Protein AF-A0A352M003-F1 (afdb_monomer_lite)

Secondary structure (DSSP, 8-state):
---HHHHHHHHHHHHHHHTTSHHHHHHHHHHHHHHHHHTT-HHHHHHHHHHHHHHHHHHHH---TT-EEESHHHHHHHHHHHHHHHHHHHHHHHHHHHHHHHHTT-HHHHHHHHHHHHHTTEEEEEEEEE-TTT--EEEEEEEEE---TTHHHHHHHHHHTT--HHHHHHHHHHHHHHHHHHHHHHHTT-SGGGHHHHHHHHHHHHHHHHHHHHHHHHHHHHHHTTT--HHHHHHHHHHHH--S--GGGHHHHHHHHHHHHHHHHHHHT---TTSSS-HHHHHHHHHHHHHHHHHHHHH--

Radius of gyration: 24.46 Å; chains: 1; bounding box: 48×75×69 Å

Sequence (301 aa):
MLTRNSLLTLLVFVMVLSFTSAAFAFDACVATANGFFKIKSYKLAFTHYDAYAKRCEKNLTATDPDDHYLCMKQAEKKQLEEGRELLEKTFYCYYMAGVTLEKMNKPADALNYYVKALYMTAAYKNVTFIHTITRKKTTKSLVFKINPKNLNDNYDRIYALGIDTVVLMEKIRAVAEIRRDLAKLIEGNIDPEKQGEYKARFAVCQTREYNLSVLLENLVVYEMNRGIYTRFDAFVKHINEFKPITPAVSSLLKVAEVMKQNLITIIAHSENPYSVPTLEELNAKLAGLSEIIDYIHANIN

pLDDT: mean 85.43, std 13.87, range [38.19, 98.0]

Foldseek 3Di:
DQPPVNVVVVVVVVVVVVCPPVVVVLVVLLVVLVVCVVVVVLVVSLVSLVVNLVVLVCVLADPPVPQEAEDPPVVLVVCQVVSQVSLLSSLVSLQSSLVSCVSVVNLVVSLVSLLSSLLSQKGKYWGWYAYPPPRDIDIAIDIHGDDHPCLVVSLVSNLVSPDDLLVLLVVLLVLLVLLVVLVCCLVVCPPVVCNRVSVRSNVSSVSSSVSSLVSSLCNQLVCVVVLHCPSVVVLLVSLQPDPPQESSCVSSLVSLVVVLVSLVVCLVPPPDCPDVVGSVVSVVSNVSSVVSSVVSVVRYD

Structure (mmCIF, N/CA/C/O backbone):
data_AF-A0A352M003-F1
#
_entry.id   AF-A0A352M003-F1
#
loop_
_atom_site.group_PDB
_atom_site.id
_atom_site.type_symbol
_atom_site.label_atom_id
_atom_site.label_alt_id
_atom_site.label_comp_id
_atom_site.label_asym_id
_atom_site.label_entity_id
_atom_site.label_seq_id
_atom_site.pdbx_PDB_ins_code
_atom_site.Cartn_x
_atom_site.Cartn_y
_atom_site.Cartn_z
_atom_site.occupancy
_atom_site.B_iso_or_equiv
_atom_site.auth_seq_id
_atom_site.auth_comp_id
_atom_site.auth_asym_id
_atom_site.auth_atom_id
_atom_site.pdbx_PDB_model_num
ATOM 1 N N . MET A 1 1 ? -6.123 49.404 33.804 1.00 43.25 1 MET A N 1
ATOM 2 C CA . MET A 1 1 ? -5.050 49.321 32.790 1.00 43.25 1 MET A CA 1
ATOM 3 C C . MET A 1 1 ? -4.260 48.046 33.039 1.00 43.25 1 MET A C 1
ATOM 5 O O . MET A 1 1 ? -3.545 47.981 34.029 1.00 43.25 1 MET A O 1
ATOM 9 N N . LEU A 1 2 ? -4.442 47.014 32.212 1.00 41.34 2 LEU A N 1
ATOM 10 C CA . LEU A 1 2 ? -3.563 45.840 32.244 1.00 41.34 2 LEU A CA 1
ATOM 11 C C . LEU A 1 2 ? -2.200 46.267 31.693 1.00 41.34 2 LEU A C 1
ATOM 13 O O . LEU A 1 2 ? -2.125 46.892 30.634 1.00 41.34 2 LEU A O 1
ATOM 17 N N . THR A 1 3 ? -1.127 45.993 32.429 1.00 53.66 3 THR A N 1
ATOM 18 C CA . THR A 1 3 ? 0.235 46.248 31.952 1.00 53.66 3 THR A CA 1
ATOM 19 C C . THR A 1 3 ? 0.508 45.391 30.714 1.00 53.66 3 THR A C 1
ATOM 21 O O . THR A 1 3 ? -0.013 44.287 30.571 1.00 53.66 3 THR A O 1
ATOM 24 N N . ARG A 1 4 ? 1.344 45.876 29.792 1.00 54.38 4 ARG A N 1
ATOM 25 C CA . ARG A 1 4 ? 1.641 45.205 28.512 1.00 54.38 4 ARG A CA 1
ATOM 26 C C . ARG A 1 4 ? 2.047 43.725 28.668 1.00 54.38 4 ARG A C 1
ATOM 28 O O . ARG A 1 4 ? 1.697 42.911 27.821 1.00 54.38 4 ARG A O 1
ATOM 35 N N . ASN A 1 5 ? 2.697 43.370 29.779 1.00 56.19 5 ASN A N 1
ATOM 36 C CA . ASN A 1 5 ? 3.053 41.987 30.107 1.00 56.19 5 ASN A CA 1
ATOM 37 C C . ASN A 1 5 ? 1.848 41.141 30.540 1.00 56.19 5 ASN A C 1
ATOM 39 O O . ASN A 1 5 ? 1.747 39.997 30.122 1.00 56.19 5 ASN A O 1
ATOM 43 N N . SER A 1 6 ? 0.906 41.692 31.311 1.00 57.50 6 SER A N 1
ATOM 44 C CA . SER A 1 6 ? -0.296 40.956 31.730 1.00 57.50 6 SER A CA 1
ATOM 45 C C . SER A 1 6 ? -1.282 40.743 30.576 1.00 57.50 6 SER A C 1
ATOM 47 O O . SER A 1 6 ? -1.944 39.709 30.530 1.00 57.50 6 SER A O 1
ATOM 49 N N . LEU A 1 7 ? -1.307 41.646 29.589 1.00 54.28 7 LEU A N 1
ATOM 50 C CA . LEU A 1 7 ? -2.066 41.452 28.349 1.00 54.28 7 LEU A CA 1
ATOM 51 C C . LEU A 1 7 ? -1.482 40.322 27.480 1.00 54.28 7 LEU A C 1
ATOM 53 O O . LEU A 1 7 ? -2.231 39.536 26.904 1.00 54.28 7 LEU A O 1
ATOM 57 N N . LEU A 1 8 ? -0.148 40.219 27.413 1.00 57.12 8 LEU A N 1
ATOM 58 C CA . LEU A 1 8 ? 0.551 39.174 26.660 1.00 57.12 8 LEU A CA 1
ATOM 59 C C . LEU A 1 8 ? 0.329 37.792 27.289 1.00 57.12 8 LEU A C 1
ATOM 61 O O . LEU A 1 8 ? 0.026 36.835 26.581 1.00 57.12 8 LEU A O 1
ATOM 65 N N . THR A 1 9 ? 0.416 37.696 28.620 1.00 61.16 9 THR A N 1
ATOM 66 C CA . THR A 1 9 ? 0.156 36.446 29.346 1.00 61.16 9 THR A CA 1
ATOM 67 C C . THR A 1 9 ? -1.296 36.010 29.194 1.00 61.16 9 THR A C 1
ATOM 69 O O . THR A 1 9 ? -1.548 34.834 28.958 1.00 61.16 9 THR A O 1
ATOM 72 N N . LEU A 1 10 ? -2.250 36.947 29.253 1.00 56.78 10 LEU A N 1
ATOM 73 C CA . LEU A 1 10 ? -3.667 36.659 29.032 1.00 56.78 10 LEU A CA 1
ATOM 74 C C . LEU A 1 10 ? -3.926 36.172 27.598 1.00 56.78 10 LEU A C 1
ATOM 76 O O . LEU A 1 10 ? -4.644 35.198 27.412 1.00 56.78 10 LEU A O 1
ATOM 80 N N . LEU A 1 11 ? -3.302 36.793 26.591 1.00 57.31 11 LEU A N 1
ATOM 81 C CA . LEU A 1 11 ? -3.403 36.363 25.193 1.00 57.31 11 LEU A CA 1
ATOM 82 C C . LEU A 1 11 ? -2.831 34.960 24.981 1.00 57.31 11 LEU A C 1
ATOM 84 O O . LEU A 1 11 ? -3.488 34.140 24.351 1.00 57.31 11 LEU A O 1
ATOM 88 N N . VAL A 1 12 ? -1.659 34.655 25.545 1.00 57.41 12 VAL A N 1
ATOM 89 C CA . VAL A 1 12 ? -1.073 33.305 25.497 1.00 57.41 12 VAL A CA 1
ATOM 90 C C . VAL A 1 12 ? -1.972 32.303 26.220 1.00 57.41 12 VAL A C 1
ATOM 92 O O . VAL A 1 12 ? -2.198 31.216 25.703 1.00 57.41 12 VAL A O 1
ATOM 95 N N . PHE A 1 13 ? -2.547 32.667 27.367 1.00 50.56 13 PHE A N 1
ATOM 96 C CA . PHE A 1 13 ? -3.434 31.788 28.130 1.00 50.56 13 PHE A CA 1
ATOM 97 C C . PHE A 1 13 ? -4.761 31.524 27.400 1.00 50.56 13 PHE A C 1
ATOM 99 O O . PHE A 1 13 ? -5.221 30.388 27.363 1.00 50.56 13 PHE A O 1
ATOM 106 N N . VAL A 1 14 ? -5.341 32.532 26.739 1.00 54.12 14 VAL A N 1
ATOM 107 C CA . VAL A 1 14 ? -6.537 32.392 25.886 1.00 54.12 14 VAL A CA 1
ATOM 108 C C . VAL A 1 14 ? -6.223 31.601 24.609 1.00 54.12 14 VAL A C 1
ATOM 110 O O . VAL A 1 14 ? -7.040 30.792 24.168 1.00 54.12 14 VAL A O 1
ATOM 113 N N . MET A 1 15 ? -5.023 31.754 24.043 1.00 50.50 15 MET A N 1
ATOM 114 C CA . MET A 1 15 ? -4.551 30.936 22.921 1.00 50.50 15 MET A CA 1
ATOM 115 C C . MET A 1 15 ? -4.405 29.468 23.350 1.00 50.50 15 MET A C 1
ATOM 117 O O . MET A 1 15 ? -4.941 28.582 22.703 1.00 50.50 15 MET A O 1
ATOM 121 N N . VAL A 1 16 ? -3.779 29.202 24.501 1.00 49.91 16 VAL A N 1
ATOM 122 C CA . VAL A 1 16 ? -3.633 27.851 25.072 1.00 49.91 16 VAL A CA 1
ATOM 123 C C . VAL A 1 16 ? -4.994 27.232 25.426 1.00 49.91 16 VAL A C 1
ATOM 125 O O . VAL A 1 16 ? -5.218 26.056 25.145 1.00 49.91 16 VAL A O 1
ATOM 128 N N . LEU A 1 17 ? -5.933 28.015 25.967 1.00 42.97 17 LEU A N 1
ATOM 129 C CA . LEU A 1 17 ? -7.287 27.554 26.297 1.00 42.97 17 LEU A CA 1
ATOM 130 C C . LEU A 1 17 ? -8.161 27.301 25.059 1.00 42.97 17 LEU A C 1
ATOM 132 O O . LEU A 1 17 ? -8.993 26.397 25.085 1.00 42.97 17 LEU A O 1
ATOM 136 N N . SER A 1 18 ? -7.962 28.029 23.958 1.00 43.19 18 SER A N 1
ATOM 137 C CA . SER A 1 18 ? -8.695 27.799 22.699 1.00 43.19 18 SER A CA 1
ATOM 138 C C . SER A 1 18 ? -8.234 26.546 21.939 1.00 43.19 18 SER A C 1
ATOM 140 O O . SER A 1 18 ? -8.961 26.053 21.079 1.00 43.19 18 SER A O 1
ATOM 142 N N . PHE A 1 19 ? -7.102 25.944 22.325 1.00 43.38 19 PHE A N 1
ATOM 143 C CA . PHE A 1 19 ? -6.645 24.641 21.822 1.00 43.38 19 PHE A CA 1
ATOM 144 C C . PHE A 1 19 ? -7.214 23.426 22.582 1.00 43.38 19 PHE A C 1
ATOM 146 O O . PHE A 1 19 ? -6.812 22.294 22.319 1.00 43.38 19 PHE A O 1
ATOM 153 N N . THR A 1 20 ? -8.150 23.617 23.517 1.00 38.19 20 THR A N 1
ATOM 154 C CA . THR A 1 20 ? -8.692 22.518 24.346 1.00 38.19 20 THR A CA 1
ATOM 155 C C . THR A 1 20 ? -9.737 21.644 23.649 1.00 38.19 20 THR A C 1
ATOM 157 O O . THR A 1 20 ? -10.055 20.566 24.147 1.00 38.19 20 THR A O 1
ATOM 160 N N . SER A 1 21 ? -10.222 22.019 22.462 1.00 43.28 21 SER A N 1
ATOM 161 C CA . SER A 1 21 ? -10.939 21.077 21.598 1.00 43.28 21 SER A CA 1
ATOM 162 C C . SER A 1 21 ? -9.937 20.384 20.671 1.00 43.28 21 SER A C 1
ATOM 164 O O . SER A 1 21 ? -9.268 21.016 19.851 1.00 43.28 21 SER A O 1
ATOM 166 N N . ALA A 1 22 ? -9.816 19.061 20.808 1.00 47.56 22 ALA A N 1
ATOM 167 C CA . ALA A 1 22 ? -8.826 18.260 20.086 1.00 47.56 22 ALA A CA 1
ATOM 168 C C . ALA A 1 22 ? -8.873 18.456 18.556 1.00 47.56 22 ALA A C 1
ATOM 170 O O . ALA A 1 22 ? -7.833 18.345 17.914 1.00 47.56 22 ALA A O 1
ATOM 171 N N . ALA A 1 23 ? -10.037 18.812 17.994 1.00 43.16 23 ALA A N 1
ATOM 172 C CA . ALA A 1 23 ? -10.233 19.124 16.576 1.00 43.16 23 ALA A CA 1
ATOM 173 C C . ALA A 1 23 ? -9.705 20.515 16.148 1.00 43.16 23 ALA A C 1
ATOM 175 O O . ALA A 1 23 ? -9.140 20.641 15.067 1.00 43.16 23 ALA A O 1
ATOM 176 N N . PHE A 1 24 ? -9.785 21.559 16.985 1.00 47.31 24 PHE A N 1
ATOM 177 C CA . PHE A 1 24 ? -9.236 22.883 16.633 1.00 47.31 24 PHE A CA 1
ATOM 178 C C . PHE A 1 24 ? -7.712 22.944 16.793 1.00 47.31 24 PHE A C 1
ATOM 180 O O . PHE A 1 24 ? -7.022 23.577 15.993 1.00 47.31 24 PHE A O 1
ATOM 187 N N . ALA A 1 25 ? -7.159 22.224 17.774 1.00 54.69 25 ALA A N 1
ATOM 188 C CA . ALA A 1 25 ? -5.711 22.024 17.875 1.00 54.69 25 ALA A CA 1
ATOM 189 C C . ALA A 1 25 ? -5.148 21.274 16.657 1.00 54.69 25 ALA A C 1
ATOM 191 O O . ALA A 1 25 ? -4.010 21.495 16.245 1.00 54.69 25 ALA A O 1
ATOM 192 N N . PHE A 1 26 ? -5.962 20.405 16.063 1.00 56.50 26 PHE A N 1
ATOM 193 C CA . PHE A 1 26 ? -5.589 19.564 14.943 1.00 56.50 26 PHE A CA 1
ATOM 194 C C . PHE A 1 26 ? -5.371 20.357 13.650 1.00 56.50 26 PHE A C 1
ATOM 196 O O . PHE A 1 26 ? -4.303 20.251 13.040 1.00 56.50 26 PHE A O 1
ATOM 203 N N . ASP A 1 27 ? -6.342 21.179 13.254 1.00 64.69 27 ASP A N 1
ATOM 204 C CA . ASP A 1 27 ? -6.249 21.984 12.031 1.00 64.69 27 ASP A CA 1
ATOM 205 C C . ASP A 1 27 ? -5.205 23.104 12.172 1.00 64.69 27 ASP A C 1
ATOM 207 O O . ASP A 1 27 ? -4.476 23.403 11.223 1.00 64.69 27 ASP A O 1
ATOM 211 N N . ALA A 1 28 ? -5.033 23.652 13.381 1.00 68.31 28 ALA A N 1
ATOM 212 C CA . ALA A 1 28 ? -3.986 24.628 13.677 1.00 68.31 28 ALA A CA 1
ATOM 213 C C . ALA A 1 28 ? -2.565 24.050 13.533 1.00 68.31 28 ALA A C 1
ATOM 215 O O . ALA A 1 28 ? -1.671 24.732 13.021 1.00 68.31 28 ALA A O 1
ATOM 216 N N . CYS A 1 29 ? -2.337 22.791 13.928 1.00 71.25 29 CYS A N 1
ATOM 217 C CA . CYS A 1 29 ? -1.035 22.138 13.760 1.00 71.25 29 CYS A CA 1
ATOM 218 C C . CYS A 1 29 ? -0.675 21.924 12.280 1.00 71.25 29 CYS A C 1
ATOM 220 O O . CYS A 1 29 ? 0.454 22.220 11.884 1.00 71.25 29 CYS A O 1
ATOM 222 N N . VAL A 1 30 ? -1.620 21.477 11.443 1.00 79.94 30 VAL A N 1
ATOM 223 C CA . VAL A 1 30 ? -1.379 21.325 9.994 1.00 79.94 30 VAL A CA 1
ATOM 224 C C . VAL A 1 30 ? -1.242 22.676 9.302 1.00 79.94 30 VAL A C 1
ATOM 226 O O . VAL A 1 30 ? -0.355 22.839 8.464 1.00 79.94 30 VAL A O 1
ATOM 229 N N . ALA A 1 31 ? -2.039 23.676 9.684 1.00 83.38 31 ALA A N 1
ATOM 230 C CA . ALA A 1 31 ? -1.879 25.044 9.196 1.00 83.38 31 ALA A CA 1
ATOM 231 C C . ALA A 1 31 ? -0.488 25.611 9.525 1.00 83.38 31 ALA A C 1
ATOM 233 O O . ALA A 1 31 ? 0.138 26.238 8.671 1.00 83.38 31 ALA A O 1
ATOM 234 N N . THR A 1 32 ? 0.032 25.325 10.721 1.00 86.88 32 THR A N 1
ATOM 235 C CA . THR A 1 32 ? 1.389 25.711 11.135 1.00 86.88 32 THR A CA 1
ATOM 236 C C . THR A 1 32 ? 2.456 25.022 10.279 1.00 86.88 32 THR A C 1
ATOM 238 O O . THR A 1 32 ? 3.338 25.694 9.744 1.00 86.88 32 THR A O 1
ATOM 241 N N . ALA A 1 33 ? 2.352 23.705 10.068 1.00 90.12 33 ALA A N 1
ATOM 242 C CA . ALA A 1 33 ? 3.267 22.965 9.194 1.00 90.12 33 ALA A CA 1
ATOM 243 C C . ALA A 1 33 ? 3.240 23.499 7.748 1.00 90.12 33 ALA A C 1
ATOM 245 O O . ALA A 1 33 ? 4.290 23.757 7.157 1.00 90.12 33 ALA A O 1
ATOM 246 N N . ASN A 1 34 ? 2.040 23.758 7.215 1.00 91.00 34 ASN A N 1
ATOM 247 C CA . ASN A 1 34 ? 1.838 24.385 5.907 1.00 91.00 34 ASN A CA 1
ATOM 248 C C . ASN A 1 34 ? 2.456 25.795 5.853 1.00 91.00 34 ASN A C 1
ATOM 250 O O . ASN A 1 34 ? 3.026 26.180 4.833 1.00 91.00 34 ASN A O 1
ATOM 254 N N . GLY A 1 35 ? 2.366 26.567 6.938 1.00 90.75 35 GLY A N 1
ATOM 255 C CA . GLY A 1 35 ? 3.008 27.874 7.075 1.00 90.75 35 GLY A CA 1
ATOM 256 C C . GLY A 1 35 ? 4.528 27.778 6.959 1.00 90.75 35 GLY A C 1
ATOM 257 O O . GLY A 1 35 ? 5.118 28.454 6.115 1.00 90.75 35 GLY A O 1
ATOM 258 N N . PHE A 1 36 ? 5.152 26.875 7.726 1.00 93.81 36 PHE A N 1
ATOM 259 C CA . PHE A 1 36 ? 6.590 26.602 7.627 1.00 93.81 36 PHE A CA 1
ATOM 260 C C . PHE A 1 36 ? 7.001 26.148 6.227 1.00 93.81 36 PHE A C 1
ATOM 262 O O . PHE A 1 36 ? 8.028 26.595 5.715 1.00 93.81 36 PHE A O 1
ATOM 269 N N . PHE A 1 37 ? 6.183 25.314 5.583 1.00 94.81 37 PHE A N 1
ATOM 270 C CA . PHE A 1 37 ? 6.419 24.874 4.213 1.00 94.81 37 PHE A CA 1
ATOM 271 C C . PHE A 1 37 ? 6.427 26.051 3.228 1.00 94.81 37 PHE A C 1
ATOM 273 O O . PHE A 1 37 ? 7.356 26.182 2.431 1.00 94.81 37 PHE A O 1
ATOM 280 N N . LYS A 1 38 ? 5.434 26.948 3.310 1.00 95.69 38 LYS A N 1
ATOM 281 C CA . LYS A 1 38 ? 5.312 28.124 2.428 1.00 95.69 38 LYS A CA 1
ATOM 282 C C . LYS A 1 38 ? 6.499 29.078 2.546 1.00 95.69 38 LYS A C 1
ATOM 284 O O . LYS A 1 38 ? 6.965 29.586 1.530 1.00 95.69 38 LYS A O 1
ATOM 289 N N . ILE A 1 39 ? 7.027 29.277 3.754 1.00 95.69 39 ILE A N 1
ATOM 290 C CA . ILE A 1 39 ? 8.233 30.095 3.977 1.00 95.69 39 ILE A CA 1
ATOM 291 C C . ILE A 1 39 ? 9.543 29.323 3.734 1.00 95.69 39 ILE A C 1
ATOM 293 O O . ILE A 1 39 ? 10.614 29.807 4.090 1.00 95.69 39 ILE A O 1
ATOM 297 N N . LYS A 1 40 ? 9.473 28.124 3.135 1.00 95.38 40 LYS A N 1
ATOM 298 C CA . LYS A 1 40 ? 10.612 27.246 2.807 1.00 95.38 40 LYS A CA 1
ATOM 299 C C . LYS A 1 40 ? 11.416 26.760 4.020 1.00 95.38 40 LYS A C 1
ATOM 301 O O . LYS A 1 40 ? 12.547 26.300 3.876 1.00 95.38 40 LYS A O 1
ATOM 306 N N . SER A 1 41 ? 10.829 26.787 5.216 1.00 95.25 41 SER A N 1
ATOM 307 C CA . SER A 1 41 ? 11.418 26.203 6.424 1.00 95.25 41 SER A CA 1
ATOM 308 C C . SER A 1 41 ? 11.127 24.700 6.487 1.00 95.25 41 SER A C 1
ATOM 310 O O . SER A 1 41 ? 10.368 24.212 7.327 1.00 95.25 41 SER A O 1
ATOM 312 N N . TYR A 1 42 ? 11.710 23.944 5.551 1.00 95.94 42 TYR A N 1
ATOM 313 C CA . TYR A 1 42 ? 11.363 22.534 5.335 1.00 95.94 42 TYR A CA 1
ATOM 314 C C . TYR A 1 42 ? 11.685 21.634 6.527 1.00 95.94 42 TYR A C 1
ATOM 316 O O . TYR A 1 42 ? 10.927 20.710 6.802 1.00 95.94 42 TYR A O 1
ATOM 324 N N . LYS A 1 43 ? 12.748 21.935 7.286 1.00 95.75 43 LYS A N 1
ATOM 325 C CA . LYS A 1 43 ? 13.094 21.180 8.499 1.00 95.75 43 LYS A CA 1
ATOM 326 C C . LYS A 1 43 ? 12.014 21.314 9.575 1.00 95.75 43 LYS A C 1
ATOM 328 O O . LYS A 1 43 ? 11.634 20.313 10.171 1.00 95.75 43 LYS A O 1
ATOM 333 N N . LEU A 1 44 ? 11.504 22.527 9.808 1.00 92.00 44 LEU A N 1
ATOM 334 C CA . LEU A 1 44 ? 10.413 22.744 10.764 1.00 92.00 44 LEU A CA 1
ATOM 335 C C . LEU A 1 44 ? 9.109 22.141 10.241 1.00 92.00 44 LEU A C 1
ATOM 337 O O . LEU A 1 44 ? 8.435 21.426 10.977 1.00 92.00 44 LEU A O 1
ATOM 341 N N . ALA A 1 45 ? 8.793 22.357 8.961 1.00 94.06 45 ALA A N 1
ATOM 342 C CA . ALA A 1 45 ? 7.616 21.767 8.330 1.00 94.06 45 ALA A CA 1
ATOM 343 C C . ALA A 1 45 ? 7.608 20.235 8.476 1.00 94.06 45 ALA A C 1
ATOM 345 O O . ALA A 1 45 ? 6.611 19.675 8.923 1.00 94.06 45 ALA A O 1
ATOM 346 N N . PHE A 1 46 ? 8.733 19.572 8.186 1.00 95.94 46 PHE A N 1
ATOM 347 C CA . PHE A 1 46 ? 8.909 18.132 8.377 1.00 95.94 46 PHE A CA 1
ATOM 348 C C . PHE A 1 46 ? 8.626 17.702 9.818 1.00 95.94 46 PHE A C 1
ATOM 350 O O . PHE A 1 46 ? 7.790 16.828 10.027 1.00 95.94 46 PHE A O 1
ATOM 357 N N . THR A 1 47 ? 9.268 18.336 10.806 1.00 93.06 47 THR A N 1
ATOM 358 C CA . THR A 1 47 ? 9.073 17.998 12.224 1.00 93.06 47 THR A CA 1
ATOM 359 C C . THR A 1 47 ? 7.601 18.075 12.623 1.00 93.06 47 THR A C 1
ATOM 361 O O . THR A 1 47 ? 7.106 17.187 13.314 1.00 93.06 47 THR A O 1
ATOM 364 N N . HIS A 1 48 ? 6.886 19.108 12.171 1.00 90.94 48 HIS A N 1
ATOM 365 C CA . HIS A 1 48 ? 5.467 19.258 12.477 1.00 90.94 48 HIS A CA 1
ATOM 366 C C . HIS A 1 48 ? 4.594 18.225 11.755 1.00 90.94 48 HIS A C 1
ATOM 368 O O . HIS A 1 48 ? 3.723 17.641 12.399 1.00 90.94 48 HIS A O 1
ATOM 374 N N . TYR A 1 49 ? 4.828 17.957 10.465 1.00 94.56 49 TYR A N 1
ATOM 375 C CA . TYR A 1 49 ? 4.081 16.927 9.735 1.00 94.56 49 TYR A CA 1
ATOM 376 C C . TYR A 1 49 ? 4.306 15.524 10.314 1.00 94.56 49 TYR A C 1
ATOM 378 O O . TYR A 1 49 ? 3.337 14.803 10.529 1.00 94.56 49 TYR A O 1
ATOM 386 N N . ASP A 1 50 ? 5.552 15.140 10.607 1.00 94.38 50 ASP A N 1
ATOM 387 C CA . ASP A 1 50 ? 5.878 13.819 11.157 1.00 94.38 50 ASP A CA 1
ATOM 388 C C . ASP A 1 50 ? 5.300 13.622 12.566 1.00 94.38 50 ASP A C 1
ATOM 390 O O . ASP A 1 50 ? 4.615 12.630 12.827 1.00 94.38 50 ASP A O 1
ATOM 394 N N . ALA A 1 51 ? 5.518 14.586 13.470 1.00 90.25 51 ALA A N 1
ATOM 395 C CA . ALA A 1 51 ? 4.983 14.520 14.830 1.00 90.25 51 ALA A CA 1
ATOM 396 C C . ALA A 1 51 ? 3.455 14.405 14.826 1.00 90.25 51 ALA A C 1
ATOM 398 O O . ALA A 1 51 ? 2.866 13.666 15.620 1.00 90.25 51 ALA A O 1
ATOM 399 N N . TYR A 1 52 ? 2.816 15.118 13.905 1.00 88.81 52 TYR A N 1
ATOM 400 C CA . TYR A 1 52 ? 1.381 15.077 13.758 1.00 88.81 52 TYR A CA 1
ATOM 401 C C . TYR A 1 52 ? 0.881 13.756 13.184 1.00 88.81 52 TYR A C 1
ATOM 403 O O . TYR A 1 52 ? 0.007 13.145 13.791 1.00 88.81 52 TYR A O 1
ATOM 411 N N . ALA A 1 53 ? 1.464 13.275 12.083 1.00 92.25 53 ALA A N 1
ATOM 412 C CA . ALA A 1 53 ? 1.089 11.997 11.486 1.00 92.25 53 ALA A CA 1
ATOM 413 C C . ALA A 1 53 ? 1.172 10.861 12.518 1.00 92.25 53 ALA A C 1
ATOM 415 O O . ALA A 1 53 ? 0.216 10.110 12.685 1.00 92.25 53 ALA A O 1
ATOM 416 N N . LYS A 1 54 ? 2.253 10.816 13.309 1.00 91.12 54 LYS A N 1
ATOM 417 C CA . LYS A 1 54 ? 2.418 9.857 14.415 1.00 91.12 54 LYS A CA 1
ATOM 418 C C . LYS A 1 54 ? 1.340 9.989 15.492 1.00 91.12 54 LYS A C 1
ATOM 420 O O . LYS A 1 54 ? 0.874 8.985 16.024 1.00 91.12 54 LYS A O 1
ATOM 425 N N . ARG A 1 55 ? 0.930 11.214 15.837 1.00 88.56 55 ARG A N 1
ATOM 426 C CA . ARG A 1 55 ? -0.161 11.445 16.798 1.00 88.56 55 ARG A CA 1
ATOM 427 C C . ARG A 1 55 ? -1.498 10.952 16.245 1.00 88.56 55 ARG A C 1
ATOM 429 O O . ARG A 1 55 ? -2.252 10.322 16.980 1.00 88.56 55 ARG A O 1
ATOM 436 N N . CYS A 1 56 ? -1.790 11.219 14.974 1.00 87.81 56 CYS A N 1
ATOM 437 C CA . CYS A 1 56 ? -3.012 10.755 14.322 1.00 87.81 56 CYS A CA 1
ATOM 438 C C . CYS A 1 56 ? -3.046 9.230 14.211 1.00 87.81 56 CYS A C 1
ATOM 440 O O . CYS A 1 56 ? -4.040 8.623 14.595 1.00 87.81 56 CYS A O 1
ATOM 442 N N . GLU A 1 57 ? -1.947 8.610 13.780 1.00 88.19 57 GLU A N 1
ATOM 443 C CA . GLU A 1 57 ? -1.793 7.154 13.721 1.00 88.19 57 GLU A CA 1
ATOM 444 C C .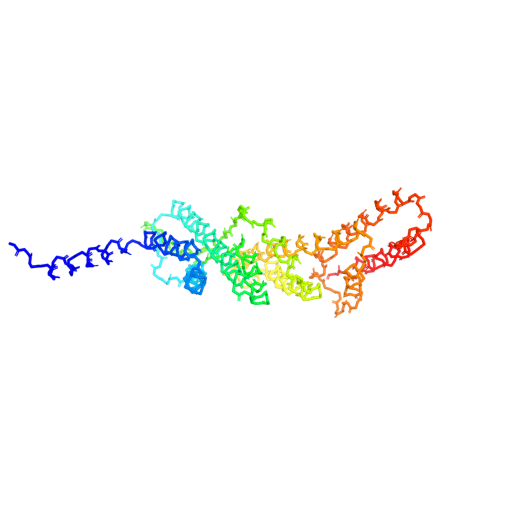 GLU A 1 57 ? -1.983 6.513 15.103 1.00 88.19 57 GLU A C 1
ATOM 446 O O . GLU A 1 57 ? -2.718 5.531 15.250 1.00 88.19 57 GLU A O 1
ATOM 451 N N . LYS A 1 58 ? -1.397 7.111 16.147 1.00 87.00 58 LYS A N 1
ATOM 452 C CA . LYS A 1 58 ? -1.629 6.682 17.528 1.00 87.00 58 LYS A CA 1
ATOM 453 C C . LYS A 1 58 ? -3.109 6.775 17.900 1.00 87.00 58 LYS A C 1
ATOM 455 O O . LYS A 1 58 ? -3.640 5.829 18.459 1.00 87.00 58 LYS A O 1
ATOM 460 N N . ASN A 1 59 ? -3.795 7.868 17.571 1.00 83.94 59 ASN A N 1
ATOM 461 C CA . ASN A 1 59 ? -5.219 8.031 17.884 1.00 83.94 59 ASN A CA 1
ATOM 462 C C . ASN A 1 59 ? -6.131 7.084 17.083 1.00 83.94 59 ASN A C 1
ATOM 464 O O . ASN A 1 59 ? -7.172 6.669 17.586 1.00 83.94 59 ASN A O 1
ATOM 468 N N . LEU A 1 60 ? -5.740 6.720 15.858 1.00 83.69 60 LEU A N 1
ATOM 469 C CA . LEU A 1 60 ? -6.444 5.731 15.035 1.00 83.69 60 LEU A CA 1
ATOM 470 C C . LEU A 1 60 ? -6.358 4.322 15.628 1.00 83.69 60 LEU A C 1
ATOM 472 O O . LEU A 1 60 ? -7.282 3.534 15.455 1.00 83.69 60 LEU A O 1
ATOM 476 N N . THR A 1 61 ? -5.262 4.012 16.319 1.00 73.94 61 THR A N 1
ATOM 477 C CA . THR A 1 61 ? -4.995 2.690 16.905 1.00 73.94 61 THR A CA 1
ATOM 478 C C . THR A 1 61 ? -5.242 2.629 18.413 1.00 73.94 61 THR A C 1
ATOM 480 O O . THR A 1 61 ? -5.252 1.540 18.984 1.00 73.94 61 THR A O 1
ATOM 483 N N . ALA A 1 62 ? -5.452 3.773 19.068 1.00 69.56 62 ALA A N 1
ATOM 484 C CA . ALA A 1 62 ? -5.644 3.854 20.507 1.00 69.56 62 ALA A CA 1
ATOM 485 C C . ALA A 1 62 ? -6.947 3.163 20.917 1.00 69.56 62 ALA A C 1
ATOM 487 O O . ALA A 1 62 ? -8.044 3.610 20.583 1.00 69.56 62 ALA A O 1
ATOM 488 N N . THR A 1 63 ? -6.821 2.088 21.685 1.00 59.50 63 THR A N 1
ATOM 489 C CA . THR A 1 63 ? -7.921 1.552 22.483 1.00 59.50 63 THR A CA 1
ATOM 490 C C . THR A 1 63 ? -7.983 2.393 23.749 1.00 59.50 63 THR A C 1
ATOM 492 O O . THR A 1 63 ? -7.189 2.165 24.659 1.00 59.50 63 THR A O 1
ATOM 495 N N . ASP A 1 64 ? -8.843 3.408 23.794 1.00 55.34 64 ASP A N 1
ATOM 496 C CA . ASP A 1 64 ? -9.120 4.079 25.062 1.00 55.34 64 ASP A CA 1
ATOM 497 C C . AS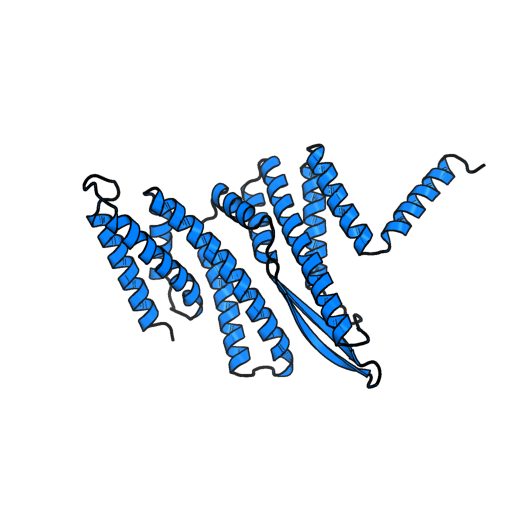P A 1 64 ? -10.058 3.159 25.870 1.00 55.34 64 ASP A C 1
ATOM 499 O O . ASP A 1 64 ? -11.174 2.876 25.414 1.00 55.34 64 ASP A O 1
ATOM 503 N N . PRO A 1 65 ? -9.609 2.602 27.010 1.00 50.97 65 PRO A N 1
ATOM 504 C CA . PRO A 1 65 ? -10.436 1.724 27.833 1.00 50.97 65 PRO A CA 1
ATOM 505 C C . PRO A 1 65 ? -11.691 2.427 28.380 1.00 50.97 65 PRO A C 1
ATOM 507 O O . PRO A 1 65 ? -12.651 1.729 28.719 1.00 50.97 65 PRO A O 1
ATOM 510 N N . ASP A 1 66 ? -11.713 3.766 28.383 1.00 48.25 66 ASP A N 1
ATOM 511 C CA . ASP A 1 66 ? -12.813 4.601 28.862 1.00 48.25 66 ASP A CA 1
ATOM 512 C C . ASP A 1 66 ? -13.631 5.256 27.725 1.00 48.25 66 ASP A C 1
ATOM 514 O O . ASP A 1 66 ? -14.635 5.922 28.003 1.00 48.25 66 ASP A O 1
ATOM 518 N N . ASP A 1 67 ? -13.287 5.025 26.445 1.00 55.47 67 ASP A N 1
ATOM 519 C CA . ASP A 1 67 ? -14.104 5.451 25.295 1.00 55.47 67 ASP A CA 1
ATOM 520 C C . ASP A 1 67 ? -15.403 4.630 25.280 1.00 55.47 67 ASP A C 1
ATOM 522 O O . ASP A 1 67 ? -15.511 3.528 24.728 1.00 55.47 67 ASP A O 1
ATOM 526 N N . HIS A 1 68 ? -16.409 5.156 25.968 1.00 61.28 68 HIS A N 1
ATOM 527 C CA . HIS A 1 68 ? -17.713 4.543 26.139 1.00 61.28 68 HIS A CA 1
ATOM 528 C C . HIS A 1 68 ? -18.782 5.426 25.514 1.00 61.28 68 HIS A C 1
ATOM 530 O O . HIS A 1 68 ? -19.188 6.448 26.068 1.00 61.28 68 HIS A O 1
ATOM 536 N N . TYR A 1 69 ? -19.288 5.003 24.358 1.00 61.66 69 TYR A N 1
ATOM 537 C CA . TYR A 1 69 ? -20.311 5.769 23.658 1.00 61.66 69 TYR A CA 1
ATOM 538 C C . TYR A 1 69 ? -21.720 5.326 24.045 1.00 61.66 69 TYR A C 1
ATOM 540 O O . TYR A 1 69 ? -22.076 4.148 23.939 1.00 61.66 69 TYR A O 1
ATOM 548 N N . LEU A 1 70 ? -22.533 6.304 24.450 1.00 60.19 70 LEU A N 1
ATOM 549 C CA . LEU A 1 70 ? -23.964 6.160 24.697 1.00 60.19 70 LEU A CA 1
ATOM 550 C C . LEU A 1 70 ? -24.709 6.262 23.355 1.00 60.19 70 LEU A C 1
ATOM 552 O O . LEU A 1 70 ? -24.533 7.237 22.633 1.00 60.19 70 LEU A O 1
ATOM 556 N N . CYS A 1 71 ? -25.565 5.279 23.051 1.00 62.94 71 CYS A N 1
ATOM 557 C CA . CYS A 1 71 ? -26.323 5.119 21.793 1.00 62.94 71 CYS A CA 1
ATOM 558 C C . CYS A 1 71 ? -25.496 4.586 20.603 1.00 62.94 71 CYS A C 1
ATOM 560 O O . CYS A 1 71 ? -24.733 5.308 19.967 1.00 62.94 71 CYS A O 1
ATOM 562 N N . MET A 1 72 ? -25.711 3.312 20.245 1.00 66.00 72 MET A N 1
ATOM 563 C CA . MET A 1 72 ? -24.872 2.586 19.278 1.00 66.00 72 MET A CA 1
ATOM 564 C C . MET A 1 72 ? -24.863 3.187 17.865 1.00 66.00 72 MET A C 1
ATOM 566 O O . MET A 1 72 ? -23.794 3.385 17.303 1.00 66.00 72 MET A O 1
ATOM 570 N N . LYS A 1 73 ? -26.022 3.496 17.268 1.00 73.75 73 LYS A N 1
ATOM 571 C CA . LYS A 1 73 ? -26.083 3.800 15.823 1.00 73.75 73 LYS A CA 1
ATOM 572 C C . LYS A 1 73 ? -25.486 5.165 15.462 1.00 73.75 73 LYS A C 1
ATOM 574 O O . LYS A 1 73 ? -24.740 5.277 14.493 1.00 73.75 73 LYS A O 1
ATOM 579 N N . GLN A 1 74 ? -25.817 6.207 16.225 1.00 79.44 74 GLN A N 1
ATOM 580 C CA . GLN A 1 74 ? -25.321 7.559 15.956 1.00 79.44 74 GLN A CA 1
ATOM 581 C C . GLN A 1 74 ? -23.857 7.717 16.378 1.00 79.44 74 GLN A C 1
ATOM 583 O O . GLN A 1 74 ? -23.088 8.357 15.663 1.00 79.44 74 GLN A O 1
ATOM 588 N N . ALA A 1 75 ? -23.454 7.088 17.487 1.00 80.25 75 ALA A N 1
ATOM 589 C CA . ALA A 1 75 ? -22.061 7.094 17.908 1.00 80.25 75 ALA A CA 1
ATOM 590 C C . ALA A 1 75 ? -21.155 6.332 16.935 1.00 80.25 75 ALA A C 1
ATOM 592 O O . ALA A 1 75 ? -20.076 6.816 16.620 1.00 80.25 75 ALA A O 1
ATOM 593 N N . GLU A 1 76 ? -21.593 5.183 16.413 1.00 84.31 76 GLU A N 1
ATOM 594 C CA . GLU A 1 76 ? -20.826 4.424 15.419 1.00 84.31 76 GLU A CA 1
ATOM 595 C C . GLU A 1 76 ? -20.609 5.236 14.140 1.00 84.31 76 GLU A C 1
ATOM 597 O O . GLU A 1 76 ? -19.483 5.316 13.653 1.00 84.31 76 GLU A O 1
ATOM 602 N N . LYS A 1 77 ? -21.653 5.911 13.636 1.00 86.94 77 LYS A N 1
ATOM 603 C CA . LYS A 1 77 ? -21.524 6.815 12.485 1.00 86.94 77 LYS A CA 1
ATOM 604 C C . LYS A 1 77 ? -20.506 7.927 12.758 1.00 86.94 77 LYS A C 1
ATOM 606 O O . LYS A 1 77 ? -19.623 8.147 11.936 1.00 86.94 77 LYS A O 1
ATOM 611 N N . LYS A 1 78 ? -20.593 8.571 13.924 1.00 86.50 78 LYS A N 1
ATOM 612 C CA . LYS A 1 78 ? -19.655 9.621 14.334 1.00 86.50 78 LYS A CA 1
ATOM 613 C C . LYS A 1 78 ? -18.214 9.101 14.424 1.00 86.50 78 LYS A C 1
ATOM 615 O O . LYS A 1 78 ? -17.307 9.750 13.922 1.00 86.50 78 LYS A O 1
ATOM 620 N N . GLN A 1 79 ? -18.001 7.911 14.987 1.00 87.06 79 GLN A N 1
ATOM 621 C CA . GLN A 1 79 ? -16.676 7.284 15.050 1.00 87.06 79 GLN A CA 1
ATOM 622 C C . GLN A 1 79 ? -16.115 6.941 13.667 1.00 87.06 79 GLN A C 1
ATOM 624 O O . GLN A 1 79 ? -14.919 7.093 13.430 1.00 87.06 79 GLN A O 1
ATOM 629 N N . LEU A 1 80 ? -16.966 6.507 12.735 1.00 89.88 80 LEU A N 1
ATOM 630 C CA . LEU A 1 80 ? -16.567 6.283 11.345 1.00 89.88 80 LEU A CA 1
ATOM 631 C C . LEU A 1 80 ? -16.170 7.585 10.640 1.00 89.88 80 LEU A C 1
ATOM 633 O O . LEU A 1 80 ? -15.212 7.573 9.870 1.00 89.88 80 LEU A O 1
ATOM 637 N N . GLU A 1 81 ? -16.877 8.686 10.896 1.00 90.25 81 GLU A N 1
ATOM 638 C CA . GLU A 1 81 ? -16.555 10.012 10.353 1.00 90.25 81 GLU A CA 1
ATOM 639 C C . GLU A 1 81 ? -15.230 10.542 10.923 1.00 90.25 81 GLU A C 1
ATOM 641 O O . GLU A 1 81 ? -14.316 10.832 10.153 1.00 90.25 81 GLU A O 1
ATOM 646 N N . GLU A 1 82 ? -15.074 10.554 12.250 1.00 88.25 82 GLU A N 1
ATOM 647 C CA . GLU A 1 82 ? -13.843 10.990 12.929 1.00 88.25 82 GLU A CA 1
ATOM 648 C C . GLU A 1 82 ? -12.630 10.137 12.527 1.00 88.25 82 GLU A C 1
ATOM 650 O O . GLU A 1 82 ? -11.547 10.659 12.261 1.00 88.25 82 GLU A O 1
ATOM 655 N N . GLY A 1 83 ? -12.801 8.814 12.438 1.00 90.25 83 GLY A N 1
ATOM 656 C CA . GLY A 1 83 ? -11.738 7.906 12.017 1.00 90.25 83 GLY A CA 1
ATOM 657 C C . GLY A 1 83 ? -11.324 8.105 10.557 1.00 90.25 83 GLY A C 1
ATOM 658 O O . GLY A 1 83 ? -10.134 8.050 10.248 1.00 90.25 83 GLY A O 1
ATOM 659 N N . ARG A 1 84 ? -12.271 8.390 9.650 1.00 92.31 84 ARG A N 1
ATOM 660 C CA . ARG A 1 84 ? -11.949 8.742 8.254 1.00 92.31 84 ARG A CA 1
ATOM 661 C C . ARG A 1 84 ? -11.190 10.058 8.175 1.00 92.31 84 ARG A C 1
ATOM 663 O O . ARG A 1 84 ? -10.164 10.108 7.508 1.00 92.31 84 ARG A O 1
ATOM 670 N N . GLU A 1 85 ? -11.650 11.080 8.886 1.00 90.38 85 GLU A N 1
ATOM 671 C CA . GLU A 1 85 ? -10.994 12.386 8.934 1.00 90.38 85 GLU A CA 1
ATOM 672 C C . GLU A 1 85 ? -9.552 12.272 9.457 1.00 90.38 85 GLU A C 1
ATOM 674 O O . GLU A 1 85 ? -8.610 12.768 8.832 1.00 90.38 85 GLU A O 1
ATOM 679 N N . LEU A 1 86 ? -9.347 11.548 10.563 1.00 90.25 86 LEU A N 1
ATOM 680 C CA . LEU A 1 86 ? -8.012 11.266 11.094 1.00 90.25 86 LEU A CA 1
ATOM 681 C C . LEU A 1 86 ? -7.138 10.530 10.075 1.00 90.25 86 LEU A C 1
ATOM 683 O O . LEU A 1 86 ? -5.962 10.867 9.928 1.00 90.25 86 LEU A O 1
ATOM 687 N N . LEU A 1 87 ? -7.690 9.550 9.359 1.00 93.31 87 LEU A N 1
ATOM 688 C CA . LEU A 1 87 ? -6.963 8.793 8.345 1.00 93.31 87 LEU A CA 1
ATOM 689 C C . LEU A 1 87 ? -6.540 9.678 7.161 1.00 93.31 87 LEU A C 1
ATOM 691 O O . LEU A 1 87 ? -5.374 9.637 6.771 1.00 93.31 87 LEU A O 1
ATOM 695 N N . GLU A 1 88 ? -7.430 10.536 6.649 1.00 92.81 88 GLU A N 1
ATOM 696 C CA . GLU A 1 88 ? -7.122 11.491 5.566 1.00 92.81 88 GLU A CA 1
ATOM 697 C C . GLU A 1 88 ? -5.988 12.434 5.948 1.00 92.81 88 GLU A C 1
ATOM 699 O O . GLU A 1 88 ? -5.056 12.678 5.178 1.00 92.81 88 GLU A O 1
ATOM 704 N N . LYS A 1 89 ? -6.041 12.938 7.174 1.00 90.56 89 LYS A N 1
ATOM 705 C CA . LYS A 1 89 ? -5.047 13.871 7.684 1.00 90.56 89 LYS A CA 1
ATOM 706 C C . LYS A 1 89 ? -3.718 13.167 7.994 1.00 90.56 89 LYS A C 1
ATOM 708 O O . LYS A 1 89 ? -2.662 13.732 7.714 1.00 90.56 89 LYS A O 1
ATOM 713 N N . THR A 1 90 ? -3.745 11.911 8.450 1.00 93.75 90 THR A N 1
ATOM 714 C CA . THR A 1 90 ? -2.534 11.080 8.599 1.00 93.75 90 THR A CA 1
ATOM 715 C C . THR A 1 90 ? -1.859 10.847 7.247 1.00 93.75 90 THR A C 1
ATOM 717 O O . THR A 1 90 ? -0.651 11.061 7.121 1.00 93.75 90 THR A O 1
ATOM 720 N N . PHE A 1 91 ? -2.637 10.471 6.224 1.00 95.69 91 PHE A N 1
ATOM 721 C CA . PHE A 1 91 ? -2.152 10.324 4.851 1.00 95.69 91 PHE A CA 1
ATOM 722 C C . PHE A 1 91 ? -1.481 11.614 4.369 1.00 95.69 91 PHE A C 1
ATOM 724 O O . PHE A 1 91 ? -0.319 11.594 3.962 1.00 95.69 91 PHE A O 1
ATOM 731 N N . TYR A 1 92 ? -2.193 12.743 4.462 1.00 94.94 92 TYR A N 1
ATOM 732 C CA . TYR A 1 92 ? -1.698 14.040 4.005 1.00 94.94 92 TYR A CA 1
ATOM 733 C C . TYR A 1 92 ? -0.388 14.431 4.694 1.00 94.94 92 TYR A C 1
ATOM 735 O O . TYR A 1 92 ? 0.542 14.899 4.040 1.00 94.94 92 TYR A O 1
ATOM 743 N N . CYS A 1 93 ? -0.281 14.224 6.006 1.00 95.25 93 CYS A N 1
ATOM 744 C CA . CYS A 1 93 ? 0.923 14.588 6.741 1.00 95.25 93 CYS A CA 1
ATOM 745 C C . CYS A 1 93 ? 2.117 13.694 6.411 1.00 95.25 93 CYS A C 1
ATOM 747 O O . CYS A 1 93 ? 3.213 14.225 6.248 1.00 95.25 93 CYS A O 1
ATOM 749 N N . TYR A 1 94 ? 1.937 12.382 6.233 1.00 97.56 94 TYR A N 1
ATOM 750 C CA . TYR A 1 94 ? 3.035 11.546 5.739 1.00 97.56 94 TYR A CA 1
ATOM 751 C C . TYR A 1 94 ? 3.443 11.908 4.312 1.00 97.56 94 TYR A C 1
ATOM 753 O O . TYR A 1 94 ? 4.639 12.005 4.043 1.00 97.56 94 TYR A O 1
ATOM 761 N N . TYR A 1 95 ? 2.481 12.195 3.433 1.00 97.50 95 TYR A N 1
ATOM 762 C CA . TYR A 1 95 ? 2.762 12.687 2.086 1.00 97.50 95 TYR A CA 1
ATOM 763 C C . TYR A 1 95 ? 3.587 13.983 2.132 1.00 97.50 95 TYR A C 1
ATOM 765 O O . TYR A 1 95 ? 4.678 14.050 1.572 1.00 97.50 95 TYR A O 1
ATOM 773 N N . MET A 1 96 ? 3.140 14.996 2.876 1.00 97.19 96 MET A N 1
ATOM 774 C CA . MET A 1 96 ? 3.856 16.271 2.972 1.00 97.19 96 MET A CA 1
ATOM 775 C C . MET A 1 96 ? 5.205 16.162 3.693 1.00 97.19 96 MET A C 1
ATOM 777 O O . MET A 1 96 ? 6.123 16.913 3.363 1.00 97.19 96 MET A O 1
ATOM 781 N N . ALA A 1 97 ? 5.361 15.226 4.632 1.00 97.31 97 ALA A N 1
ATOM 782 C CA . ALA A 1 97 ? 6.658 14.900 5.223 1.00 97.31 97 ALA A CA 1
ATOM 783 C C . ALA A 1 97 ? 7.623 14.287 4.190 1.00 97.31 97 ALA A C 1
ATOM 785 O O . ALA A 1 97 ? 8.810 14.605 4.198 1.00 97.31 97 ALA A O 1
ATOM 786 N N . GLY A 1 98 ? 7.128 13.466 3.259 1.00 97.50 98 GLY A N 1
ATOM 787 C CA . GLY A 1 98 ? 7.907 13.033 2.099 1.00 97.50 98 GLY A CA 1
ATOM 788 C C . GLY A 1 98 ? 8.321 14.220 1.221 1.00 97.50 98 GLY A C 1
ATOM 789 O O . GLY A 1 98 ? 9.497 14.369 0.884 1.00 97.50 98 GLY A O 1
ATOM 790 N N . VAL A 1 99 ? 7.385 15.137 0.941 1.00 97.44 99 VAL A N 1
ATOM 791 C CA . VAL A 1 99 ? 7.651 16.316 0.096 1.00 97.44 99 VAL A CA 1
ATOM 792 C C . VAL A 1 99 ? 8.709 17.223 0.725 1.00 97.44 99 VAL A C 1
ATOM 794 O O . VAL A 1 99 ? 9.593 17.720 0.026 1.00 97.44 99 VAL A O 1
ATOM 797 N N . THR A 1 100 ? 8.661 17.453 2.038 1.00 97.56 100 THR A N 1
ATOM 798 C CA . THR A 1 100 ? 9.683 18.250 2.731 1.00 97.56 100 THR A CA 1
ATOM 799 C C . THR A 1 100 ? 11.051 17.583 2.694 1.00 97.56 100 THR A C 1
ATOM 801 O O . THR A 1 100 ? 12.041 18.281 2.482 1.00 97.56 100 THR A O 1
ATOM 804 N N . LEU A 1 101 ? 11.124 16.257 2.837 1.00 98.00 101 LEU A N 1
ATOM 805 C CA . LEU A 1 101 ? 12.376 15.507 2.736 1.00 98.00 101 LEU A CA 1
ATOM 806 C C . LEU A 1 101 ? 12.988 15.588 1.333 1.00 98.00 101 LEU A C 1
ATOM 808 O O . LEU A 1 101 ? 14.192 15.818 1.219 1.00 98.00 101 LEU A O 1
ATOM 812 N N . GLU A 1 102 ? 12.183 15.519 0.270 1.00 96.88 102 GLU A N 1
ATOM 813 C CA . GLU A 1 102 ? 12.661 15.791 -1.093 1.00 96.88 102 GLU A CA 1
ATOM 814 C C . GLU A 1 102 ? 13.234 17.209 -1.221 1.00 96.88 102 GLU A C 1
ATOM 816 O O . GLU A 1 102 ? 14.336 17.393 -1.735 1.00 96.88 102 GLU A O 1
ATOM 821 N N . LYS A 1 103 ? 12.537 18.225 -0.691 1.00 96.94 103 LYS A N 1
ATOM 822 C CA . LYS A 1 103 ? 13.030 19.617 -0.689 1.00 96.94 103 LYS A CA 1
ATOM 823 C C . LYS A 1 103 ? 14.296 19.813 0.149 1.00 96.94 103 LYS A C 1
ATOM 825 O O . LYS A 1 103 ? 15.022 20.779 -0.070 1.00 96.94 103 LYS A O 1
ATOM 830 N N . MET A 1 104 ? 14.566 18.907 1.086 1.00 97.19 104 MET A N 1
ATOM 831 C CA . MET A 1 104 ? 15.791 18.853 1.885 1.00 97.19 104 MET A CA 1
ATOM 832 C C . MET A 1 104 ? 16.879 17.959 1.268 1.00 97.19 104 MET A C 1
ATOM 834 O O . MET A 1 104 ? 17.890 17.719 1.925 1.00 97.19 104 MET A O 1
ATOM 838 N N . ASN A 1 105 ? 16.689 17.475 0.035 1.00 96.62 105 ASN A N 1
ATOM 839 C CA . ASN A 1 105 ? 17.596 16.566 -0.668 1.00 96.62 105 ASN A CA 1
ATOM 840 C C . ASN A 1 105 ? 17.832 15.233 0.073 1.00 96.62 105 ASN A C 1
ATOM 842 O O . ASN A 1 105 ? 18.954 14.736 0.154 1.00 96.62 105 ASN A O 1
ATOM 846 N N . LYS A 1 106 ? 16.761 14.659 0.641 1.00 96.62 106 LYS A N 1
ATOM 847 C CA . LYS A 1 106 ? 16.757 13.366 1.350 1.00 96.62 106 LYS A CA 1
ATOM 848 C C . LYS A 1 106 ? 15.801 12.354 0.692 1.00 96.62 106 LYS A C 1
ATOM 850 O O . LYS A 1 106 ? 14.787 11.989 1.290 1.00 96.62 106 LYS A O 1
ATOM 855 N N . PRO A 1 107 ? 16.093 11.894 -0.536 1.00 94.25 107 PRO A N 1
ATOM 856 C CA . PRO A 1 107 ? 15.178 11.060 -1.322 1.00 94.25 107 PRO A CA 1
ATOM 857 C C . PRO A 1 107 ? 14.893 9.685 -0.695 1.00 94.25 107 PRO A C 1
ATOM 859 O O . PRO A 1 107 ? 13.749 9.236 -0.704 1.00 94.25 107 PRO A O 1
ATOM 862 N N . ALA A 1 108 ? 15.896 9.042 -0.088 1.00 92.00 108 ALA A N 1
ATOM 863 C CA . ALA A 1 108 ? 15.716 7.744 0.570 1.00 92.00 108 ALA A CA 1
ATOM 864 C C . ALA A 1 108 ? 14.763 7.831 1.776 1.00 92.00 108 ALA A C 1
ATOM 866 O O . ALA A 1 108 ? 13.888 6.982 1.953 1.00 92.00 108 ALA A O 1
ATOM 867 N N . ASP A 1 109 ? 14.881 8.895 2.576 1.00 95.00 109 ASP A N 1
ATOM 868 C CA . ASP A 1 109 ? 13.954 9.146 3.678 1.00 95.00 109 ASP A CA 1
ATOM 869 C C . ASP A 1 109 ? 12.553 9.464 3.137 1.00 95.00 109 ASP A C 1
ATOM 871 O O . ASP A 1 109 ? 11.567 8.942 3.655 1.00 95.00 109 ASP A O 1
ATOM 875 N N . ALA A 1 110 ? 12.449 10.281 2.081 1.00 96.75 110 ALA A N 1
ATOM 876 C CA . ALA A 1 110 ? 11.169 10.660 1.482 1.00 96.75 110 ALA A CA 1
ATOM 877 C C . ALA A 1 110 ? 10.372 9.441 0.998 1.00 96.75 110 ALA A C 1
ATOM 879 O O . ALA A 1 110 ? 9.177 9.336 1.281 1.00 96.75 110 ALA A O 1
ATOM 880 N N . LEU A 1 111 ? 11.048 8.480 0.357 1.00 94.75 111 LEU A N 1
ATOM 881 C CA . LEU A 1 111 ? 10.438 7.235 -0.103 1.00 94.75 111 LEU A CA 1
ATOM 882 C C . LEU A 1 111 ? 9.743 6.484 1.043 1.00 94.75 111 LEU A C 1
ATOM 884 O O . LEU A 1 111 ? 8.593 6.066 0.908 1.00 94.75 111 LEU A O 1
ATOM 888 N N . ASN A 1 112 ? 10.398 6.373 2.203 1.00 94.12 112 ASN A N 1
ATOM 889 C CA . ASN A 1 112 ? 9.811 5.721 3.375 1.00 94.12 112 ASN A CA 1
ATOM 890 C C . ASN A 1 112 ? 8.519 6.412 3.842 1.00 94.12 112 ASN A C 1
ATOM 892 O O . ASN A 1 112 ? 7.584 5.740 4.283 1.00 94.12 112 ASN A O 1
ATOM 896 N N . TYR A 1 113 ? 8.442 7.740 3.739 1.00 97.00 113 TYR A N 1
ATOM 897 C CA . TYR A 1 113 ? 7.253 8.509 4.114 1.00 97.00 113 TYR A CA 1
ATOM 898 C C . TYR A 1 113 ? 6.110 8.376 3.106 1.00 97.00 113 TYR A C 1
ATOM 900 O O . TYR A 1 113 ? 4.963 8.230 3.527 1.00 97.00 113 TYR A O 1
ATOM 908 N N . TYR A 1 114 ? 6.389 8.322 1.804 1.00 96.56 114 TYR A N 1
ATOM 909 C CA . TYR A 1 114 ? 5.348 8.050 0.806 1.00 96.56 114 TYR A CA 1
ATOM 910 C C . TYR A 1 114 ? 4.792 6.633 0.902 1.00 96.56 114 TYR A C 1
ATOM 912 O O . TYR A 1 114 ? 3.585 6.426 0.750 1.00 96.56 114 TYR A O 1
ATOM 920 N N . VAL A 1 115 ? 5.643 5.657 1.234 1.00 93.25 115 VAL A N 1
ATOM 921 C CA . VAL A 1 115 ? 5.181 4.303 1.553 1.00 93.25 115 VAL A CA 1
ATOM 922 C C . VAL A 1 115 ? 4.283 4.347 2.791 1.00 93.25 115 VAL A C 1
ATOM 924 O O . VAL A 1 115 ? 3.168 3.842 2.730 1.00 93.25 115 VAL A O 1
ATOM 927 N N . LYS A 1 116 ? 4.679 5.017 3.886 1.00 94.38 116 LYS A N 1
ATOM 928 C CA . LYS A 1 116 ? 3.802 5.194 5.064 1.00 94.38 116 LYS A CA 1
ATOM 929 C C . LYS A 1 116 ? 2.462 5.840 4.707 1.00 94.38 116 LYS A C 1
ATOM 931 O O . LYS A 1 116 ? 1.431 5.345 5.152 1.00 94.38 116 LYS A O 1
ATOM 936 N N . ALA A 1 117 ? 2.462 6.887 3.881 1.00 95.81 117 ALA A N 1
ATOM 937 C CA . ALA A 1 117 ? 1.235 7.515 3.398 1.00 95.81 117 ALA A CA 1
ATOM 938 C C . ALA A 1 117 ? 0.340 6.491 2.684 1.00 95.81 117 ALA A C 1
ATOM 940 O O . ALA A 1 117 ? -0.836 6.377 3.012 1.00 95.81 117 ALA A O 1
ATOM 941 N N . LEU A 1 118 ? 0.904 5.655 1.806 1.00 94.50 118 LEU A N 1
ATOM 942 C CA . LEU A 1 118 ? 0.155 4.611 1.105 1.00 94.50 118 LEU A CA 1
ATOM 943 C C . LEU A 1 118 ? -0.526 3.612 2.061 1.00 94.50 118 LEU A C 1
ATOM 945 O O . LEU A 1 118 ? -1.675 3.218 1.840 1.00 94.50 118 LEU A O 1
ATOM 949 N N . TYR A 1 119 ? 0.139 3.247 3.162 1.00 92.81 119 TYR A N 1
ATOM 950 C CA . TYR A 1 119 ? -0.442 2.399 4.213 1.00 92.81 119 TYR A CA 1
ATOM 951 C C . TYR A 1 119 ? -1.599 3.075 4.969 1.00 92.81 119 TYR A C 1
ATOM 953 O O . TYR A 1 119 ? -2.468 2.371 5.496 1.00 92.81 119 TYR A O 1
ATOM 961 N N . MET A 1 120 ? -1.649 4.411 4.983 1.00 94.56 120 MET A N 1
ATOM 962 C CA . MET A 1 120 ? -2.696 5.231 5.612 1.00 94.56 120 MET A CA 1
ATOM 963 C C . MET A 1 120 ? -3.891 5.495 4.687 1.00 94.56 120 MET A C 1
ATOM 965 O O . MET A 1 120 ? -4.555 6.519 4.777 1.00 94.56 120 MET A O 1
ATOM 969 N N . THR A 1 121 ? -4.200 4.547 3.806 1.00 94.88 121 THR A N 1
ATOM 970 C CA . THR A 1 121 ? -5.431 4.511 2.994 1.00 94.88 121 THR A CA 1
ATOM 971 C C . THR A 1 121 ? -6.529 3.658 3.633 1.00 94.88 121 THR A C 1
ATOM 973 O O . THR A 1 121 ? -7.714 3.816 3.327 1.00 94.88 121 THR A O 1
ATOM 976 N N . ALA A 1 122 ? -6.143 2.773 4.557 1.00 94.88 122 ALA A N 1
ATOM 977 C CA . ALA A 1 122 ? -7.048 1.997 5.388 1.00 94.88 122 ALA A CA 1
ATOM 978 C C . ALA A 1 122 ? -6.470 1.763 6.789 1.00 94.88 122 ALA A C 1
ATOM 980 O O . ALA A 1 122 ? -5.276 1.493 6.960 1.00 94.88 122 ALA A O 1
ATOM 981 N N . ALA A 1 123 ? -7.349 1.812 7.785 1.00 94.56 123 ALA A N 1
ATOM 982 C CA . ALA A 1 123 ? -7.049 1.516 9.181 1.00 94.56 123 ALA A CA 1
ATOM 983 C C . ALA A 1 123 ? -8.268 0.880 9.861 1.00 94.56 123 ALA A C 1
ATOM 985 O O . ALA A 1 123 ? -9.370 0.878 9.310 1.00 94.56 123 ALA A O 1
ATOM 986 N N . TYR A 1 124 ? -8.074 0.337 11.059 1.00 92.12 124 TYR A N 1
ATOM 987 C CA . TYR A 1 124 ? -9.167 -0.137 11.899 1.00 92.12 124 TYR A CA 1
ATOM 988 C C . TYR A 1 124 ? -8.962 0.308 13.348 1.00 92.12 124 TYR A C 1
ATOM 990 O O . TYR A 1 124 ? -7.824 0.518 13.765 1.00 92.12 124 TYR A O 1
ATOM 998 N N . LYS A 1 125 ? -10.060 0.424 14.101 1.00 90.06 125 LYS A N 1
ATOM 999 C CA . LYS A 1 125 ? -10.067 0.724 15.542 1.00 90.06 125 LYS A CA 1
ATOM 1000 C C . LYS A 1 125 ? -11.091 -0.153 16.250 1.00 90.06 125 LYS A C 1
ATOM 1002 O O . LYS A 1 125 ? -12.207 -0.323 15.759 1.00 90.06 125 LYS A O 1
ATOM 1007 N N . ASN A 1 126 ? -10.733 -0.677 17.416 1.00 87.31 126 ASN A N 1
ATOM 1008 C CA . ASN A 1 126 ? -11.678 -1.338 18.313 1.00 87.31 126 ASN A CA 1
ATOM 1009 C C . ASN A 1 126 ? -12.364 -0.278 19.187 1.00 87.31 126 ASN A C 1
ATOM 1011 O O . ASN A 1 126 ? -11.688 0.510 19.844 1.00 87.31 126 ASN A O 1
ATOM 1015 N N . VAL A 1 127 ? -13.697 -0.252 19.188 1.00 85.88 127 VAL A N 1
ATOM 1016 C CA . VAL A 1 127 ? -14.511 0.723 19.928 1.00 85.88 127 VAL A CA 1
ATOM 1017 C C . VAL A 1 127 ? -15.537 -0.003 20.788 1.00 85.88 127 VAL A C 1
ATOM 1019 O O . VAL A 1 127 ? -16.233 -0.898 20.304 1.00 85.88 127 VAL A O 1
ATOM 1022 N N . THR A 1 128 ? -15.661 0.404 22.053 1.00 85.25 128 THR A N 1
ATOM 1023 C CA . THR A 1 128 ? -16.641 -0.158 22.989 1.00 85.25 128 THR A CA 1
ATOM 1024 C C . THR A 1 128 ? -17.867 0.743 23.090 1.00 85.25 128 THR A C 1
ATOM 1026 O O . THR A 1 128 ? -17.803 1.887 23.532 1.00 85.25 128 THR A O 1
ATOM 1029 N N . PHE A 1 129 ? -19.026 0.211 22.722 1.00 82.75 129 PHE A N 1
ATOM 1030 C CA . PHE A 1 129 ? -20.306 0.891 22.873 1.00 82.75 129 PHE A CA 1
ATOM 1031 C C . PHE A 1 129 ? -21.009 0.420 24.140 1.00 82.75 129 PHE A C 1
ATOM 1033 O O . PHE A 1 129 ? -21.036 -0.779 24.426 1.00 82.75 129 PHE A O 1
ATOM 1040 N N . ILE A 1 130 ? -21.616 1.349 24.880 1.00 81.38 130 ILE A N 1
ATOM 1041 C CA . ILE A 1 130 ? -22.425 1.029 26.057 1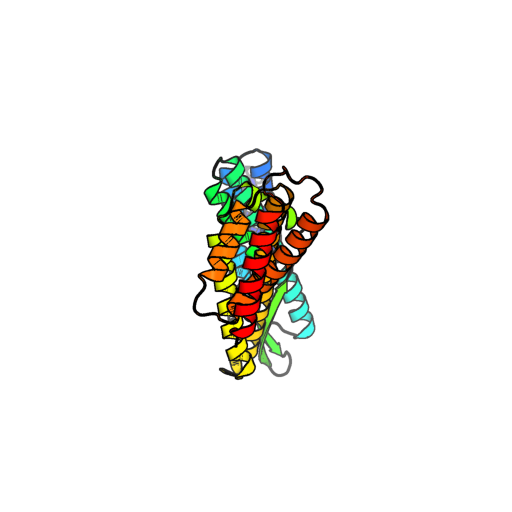.00 81.38 130 ILE A CA 1
ATOM 1042 C C . ILE A 1 130 ? -23.885 1.318 25.745 1.00 81.38 130 ILE A C 1
ATOM 1044 O O . ILE A 1 130 ? -24.283 2.449 25.455 1.00 81.38 130 ILE A O 1
ATOM 1048 N N . HIS A 1 131 ? -24.713 0.281 25.838 1.00 79.19 131 HIS A N 1
ATOM 1049 C CA . HIS A 1 131 ? -26.150 0.450 25.713 1.00 79.19 131 HIS A CA 1
ATOM 1050 C C . HIS A 1 131 ? -26.675 1.346 26.846 1.00 79.19 131 HIS A C 1
ATOM 1052 O O . HIS A 1 131 ? -26.440 1.082 28.023 1.00 79.19 131 HIS A O 1
ATOM 1058 N N . THR A 1 132 ? -27.434 2.385 26.501 1.00 72.50 132 THR A N 1
ATOM 1059 C CA . THR A 1 132 ? -27.910 3.410 27.448 1.00 72.50 132 THR A CA 1
ATOM 1060 C C . THR A 1 132 ? -28.777 2.834 28.567 1.00 72.50 132 THR A C 1
ATOM 1062 O O . THR A 1 132 ? -28.564 3.160 29.729 1.00 72.50 132 THR A O 1
ATOM 1065 N N . ILE A 1 133 ? -29.716 1.949 28.218 1.00 75.12 133 ILE A N 1
ATOM 1066 C CA . ILE A 1 133 ? -30.660 1.331 29.168 1.00 75.12 133 ILE A CA 1
ATOM 1067 C C . ILE A 1 133 ? -30.054 0.104 29.868 1.00 75.12 133 ILE A C 1
ATOM 1069 O O . ILE A 1 133 ? -29.977 0.063 31.088 1.00 75.12 133 ILE A O 1
ATOM 1073 N N . THR A 1 134 ? -29.592 -0.896 29.111 1.00 80.50 134 THR A N 1
ATOM 1074 C CA . THR A 1 134 ? -29.136 -2.179 29.677 1.00 80.50 134 THR A CA 1
ATOM 1075 C C . THR A 1 134 ? -27.702 -2.161 30.205 1.00 80.50 134 THR A C 1
ATOM 1077 O O . THR A 1 134 ? -27.258 -3.158 30.765 1.00 80.50 134 THR A O 1
ATOM 1080 N N . ARG A 1 135 ? -26.942 -1.076 29.979 1.00 80.75 135 ARG A N 1
ATOM 1081 C CA . ARG A 1 135 ? -25.501 -0.955 30.288 1.00 80.75 135 ARG A CA 1
ATOM 1082 C C . ARG A 1 135 ? -24.613 -2.043 29.671 1.00 80.75 135 ARG A C 1
ATOM 1084 O O . ARG A 1 135 ? -23.421 -2.097 29.963 1.00 80.75 135 ARG A O 1
ATOM 1091 N N . LYS A 1 136 ? -25.156 -2.870 28.772 1.00 83.38 136 LYS A N 1
ATOM 1092 C CA . LYS A 1 136 ? -24.409 -3.910 28.067 1.00 83.38 136 LYS A CA 1
ATOM 1093 C C . LYS A 1 136 ? -23.303 -3.265 27.232 1.00 83.38 136 LYS A C 1
ATOM 1095 O O . LYS A 1 136 ? -23.584 -2.380 26.419 1.00 83.38 136 LYS A O 1
ATOM 1100 N N . LYS A 1 137 ? -22.065 -3.723 27.432 1.00 85.06 137 LYS A N 1
ATOM 1101 C CA . LYS A 1 137 ? -20.905 -3.334 26.624 1.00 85.06 137 LYS A CA 1
ATOM 1102 C C . LYS A 1 137 ? -20.865 -4.171 25.345 1.00 85.06 137 LYS A C 1
ATOM 1104 O O . LYS A 1 137 ? -21.170 -5.362 25.362 1.00 85.06 137 LYS A O 1
ATOM 1109 N N . THR A 1 138 ? -20.542 -3.553 24.218 1.00 83.88 138 THR A N 1
ATOM 1110 C CA . THR A 1 138 ? -20.364 -4.233 22.930 1.00 83.88 138 THR A CA 1
ATOM 1111 C C . THR A 1 138 ? -19.163 -3.637 22.222 1.00 83.88 138 THR A C 1
ATOM 1113 O O . THR A 1 138 ? -19.194 -2.474 21.824 1.00 83.88 138 THR A O 1
ATOM 1116 N N . THR A 1 139 ? -18.115 -4.436 22.063 1.00 86.00 139 THR A N 1
ATOM 1117 C CA . THR A 1 139 ? -16.923 -4.043 21.312 1.00 86.00 139 THR A CA 1
ATOM 1118 C C . THR A 1 139 ? -17.144 -4.318 19.831 1.00 86.00 139 THR A C 1
ATOM 1120 O O . THR A 1 139 ? -17.555 -5.414 19.452 1.00 86.00 139 THR A O 1
ATOM 1123 N N . LYS A 1 140 ? -16.877 -3.324 18.987 1.00 87.88 140 LYS A N 1
ATOM 1124 C CA . LYS A 1 140 ? -16.872 -3.463 17.530 1.00 87.88 140 LYS A CA 1
ATOM 1125 C C . LYS A 1 140 ? -15.537 -3.012 16.966 1.00 87.88 140 LYS A C 1
ATOM 1127 O O . LYS A 1 140 ? -14.983 -2.006 17.397 1.00 87.88 140 LYS A O 1
ATOM 1132 N N . SER A 1 141 ? -15.072 -3.715 15.947 1.00 90.69 141 SER A N 1
ATOM 1133 C CA . SER A 1 141 ? -13.909 -3.315 15.162 1.00 90.69 141 SER A CA 1
ATOM 1134 C C . SER A 1 141 ? -14.384 -2.532 13.942 1.00 90.69 141 SER A C 1
ATOM 1136 O O . SER A 1 141 ? -14.983 -3.093 13.025 1.00 90.69 141 SER A O 1
ATOM 1138 N N . LEU A 1 142 ? -14.162 -1.222 13.954 1.00 91.25 142 LEU A N 1
ATOM 1139 C CA . LEU A 1 142 ? -14.543 -0.314 12.877 1.00 91.25 142 LEU A CA 1
ATOM 1140 C C . LEU A 1 142 ? -13.413 -0.231 11.854 1.00 91.25 142 LEU A C 1
ATOM 1142 O O . LEU A 1 142 ? -12.251 -0.114 12.232 1.00 91.25 142 LEU A O 1
ATOM 1146 N N . VAL A 1 143 ? -13.755 -0.270 10.565 1.00 93.50 143 VAL A N 1
ATOM 1147 C CA . VAL A 1 143 ? -12.798 -0.138 9.457 1.00 93.50 143 VAL A CA 1
ATOM 1148 C C . VAL A 1 143 ? -12.998 1.208 8.777 1.00 93.50 143 VAL A C 1
ATOM 1150 O O . VAL A 1 143 ? -14.102 1.540 8.341 1.00 93.50 143 VAL A O 1
ATOM 1153 N N . PHE A 1 144 ? -11.911 1.956 8.629 1.00 93.25 144 PHE A N 1
ATOM 1154 C CA . PHE A 1 144 ? -11.872 3.231 7.924 1.00 93.25 144 PHE A CA 1
ATOM 1155 C C . PHE A 1 144 ? -11.134 3.039 6.603 1.00 93.25 144 PHE A C 1
ATOM 1157 O O . PHE A 1 144 ? -10.065 2.428 6.563 1.00 93.25 144 PHE A O 1
ATOM 1164 N N . LYS A 1 145 ? -11.711 3.558 5.521 1.00 93.56 145 LYS A N 1
ATOM 1165 C CA . LYS A 1 145 ? -11.111 3.571 4.185 1.00 93.56 145 LYS A CA 1
ATOM 1166 C C . LYS A 1 145 ? -11.312 4.947 3.581 1.00 93.56 145 LYS A C 1
ATOM 1168 O O . LYS A 1 145 ? -12.393 5.522 3.729 1.00 93.56 145 LYS A O 1
ATOM 1173 N N . ILE A 1 146 ? -10.285 5.440 2.908 1.00 93.19 146 ILE A N 1
ATOM 1174 C CA . ILE A 1 146 ? -10.287 6.742 2.244 1.00 93.19 146 ILE A CA 1
ATOM 1175 C C . ILE A 1 146 ? -9.804 6.581 0.802 1.00 93.19 146 ILE A C 1
ATOM 1177 O O . ILE A 1 146 ? -9.091 5.629 0.486 1.00 93.19 146 ILE A O 1
ATOM 1181 N N . ASN A 1 147 ? -10.178 7.522 -0.063 1.00 90.81 147 ASN A N 1
ATOM 1182 C CA . ASN A 1 147 ? -9.592 7.676 -1.392 1.00 90.81 147 ASN A CA 1
ATOM 1183 C C . ASN A 1 147 ? -8.915 9.057 -1.456 1.00 90.81 147 ASN A C 1
ATOM 1185 O O . ASN A 1 147 ? -9.581 10.043 -1.784 1.00 90.81 147 ASN A O 1
ATOM 1189 N N . PRO A 1 148 ? -7.642 9.168 -1.035 1.00 87.44 148 PRO A N 1
ATOM 1190 C CA . PRO A 1 148 ? -6.969 10.454 -0.921 1.00 87.44 148 PRO A CA 1
ATOM 1191 C C . PRO A 1 148 ? -6.824 11.132 -2.283 1.00 87.44 148 PRO A C 1
ATOM 1193 O O . PRO A 1 148 ? -6.416 10.502 -3.255 1.00 87.44 148 PRO A O 1
ATOM 1196 N N . LYS A 1 149 ? -7.050 12.450 -2.339 1.00 88.06 149 LYS A N 1
ATOM 1197 C CA . LYS A 1 149 ? -6.875 13.238 -3.574 1.00 88.06 149 LYS A CA 1
ATOM 1198 C C . LYS A 1 149 ? -5.461 13.126 -4.163 1.00 88.06 149 LYS A C 1
ATOM 1200 O O . LYS A 1 149 ? -5.316 13.111 -5.375 1.00 88.06 149 LYS A O 1
ATOM 1205 N N . ASN A 1 150 ? -4.438 13.016 -3.313 1.00 89.44 150 ASN A N 1
ATOM 1206 C CA . ASN A 1 150 ? -3.031 12.913 -3.720 1.00 89.44 150 ASN A CA 1
ATOM 1207 C C . ASN A 1 150 ? -2.530 11.462 -3.829 1.00 89.44 150 ASN A C 1
ATOM 1209 O O . ASN A 1 150 ? -1.327 11.229 -3.753 1.00 89.44 150 ASN A O 1
ATOM 1213 N N . LEU A 1 151 ? -3.420 10.469 -3.956 1.00 92.50 151 LEU A N 1
ATOM 1214 C CA . LEU A 1 151 ? -3.001 9.069 -4.055 1.00 92.50 151 LEU A CA 1
ATOM 1215 C C . LEU A 1 151 ? -2.165 8.804 -5.318 1.00 92.50 151 LEU A C 1
ATOM 1217 O O . LEU A 1 151 ? -1.114 8.178 -5.219 1.00 92.50 151 LEU A O 1
ATOM 1221 N N . ASN A 1 152 ? -2.584 9.335 -6.470 1.00 92.38 152 ASN A N 1
ATOM 1222 C CA . ASN A 1 152 ? -1.835 9.187 -7.722 1.00 92.38 152 ASN A CA 1
ATOM 1223 C C . ASN A 1 152 ? -0.488 9.919 -7.672 1.00 92.38 152 ASN A C 1
ATOM 1225 O O . ASN A 1 152 ? 0.536 9.302 -7.944 1.00 92.38 152 ASN A O 1
ATOM 1229 N N . ASP A 1 153 ? -0.461 11.167 -7.187 1.00 94.25 153 ASP A N 1
ATOM 1230 C CA . ASP A 1 153 ? 0.794 11.906 -6.975 1.00 94.25 153 ASP A CA 1
ATOM 1231 C C . ASP A 1 153 ? 1.767 11.134 -6.067 1.00 94.25 153 ASP A C 1
ATOM 1233 O O . ASP A 1 153 ? 2.983 11.174 -6.249 1.00 94.25 153 ASP A O 1
ATOM 1237 N N . ASN A 1 154 ? 1.242 10.430 -5.057 1.00 94.88 154 ASN A N 1
ATOM 1238 C CA . ASN A 1 154 ? 2.047 9.604 -4.165 1.00 94.88 154 ASN A CA 1
ATOM 1239 C C . ASN A 1 154 ? 2.660 8.404 -4.906 1.00 94.88 154 ASN A C 1
ATOM 1241 O O . ASN A 1 154 ? 3.828 8.096 -4.672 1.00 94.88 154 ASN A O 1
ATOM 1245 N N . TYR A 1 155 ? 1.920 7.756 -5.815 1.00 93.50 155 TYR A N 1
ATOM 1246 C CA . TYR A 1 155 ? 2.473 6.711 -6.684 1.00 93.50 155 TYR A CA 1
ATOM 1247 C C . TYR A 1 155 ? 3.586 7.254 -7.583 1.00 93.50 155 TYR A C 1
ATOM 1249 O O . TYR A 1 155 ? 4.678 6.683 -7.600 1.00 93.50 155 TYR A O 1
ATOM 1257 N N . ASP A 1 156 ? 3.352 8.385 -8.248 1.00 91.81 156 ASP A N 1
ATOM 1258 C CA . ASP A 1 156 ? 4.321 9.001 -9.161 1.00 91.81 156 ASP A CA 1
ATOM 1259 C C . ASP A 1 156 ? 5.621 9.383 -8.445 1.00 91.81 156 ASP A C 1
ATOM 1261 O O . ASP A 1 156 ? 6.719 9.181 -8.965 1.00 91.81 156 ASP A O 1
ATOM 1265 N N . ARG A 1 157 ? 5.521 9.889 -7.211 1.00 94.62 157 ARG A N 1
ATOM 1266 C CA . ARG A 1 157 ? 6.696 10.211 -6.391 1.00 94.62 157 ARG A CA 1
ATOM 1267 C C . ARG A 1 157 ? 7.455 8.972 -5.939 1.00 94.62 157 ARG A C 1
ATOM 1269 O O . ARG A 1 157 ? 8.683 8.971 -5.988 1.00 94.62 157 ARG A O 1
ATOM 1276 N N . ILE A 1 158 ? 6.758 7.913 -5.522 1.00 93.25 158 ILE A N 1
ATOM 1277 C CA . ILE A 1 158 ? 7.404 6.634 -5.185 1.00 93.25 158 ILE A CA 1
ATOM 1278 C C . ILE A 1 158 ? 8.141 6.073 -6.406 1.00 93.25 158 ILE A C 1
ATOM 1280 O O . ILE A 1 158 ? 9.269 5.592 -6.270 1.00 93.25 158 ILE A O 1
ATOM 1284 N N . TYR A 1 159 ? 7.535 6.176 -7.590 1.00 87.69 159 TYR A N 1
ATOM 1285 C CA . TYR A 1 159 ? 8.175 5.791 -8.842 1.00 87.69 159 TYR A CA 1
ATOM 1286 C C . TYR A 1 159 ? 9.430 6.617 -9.121 1.00 87.69 159 TYR A C 1
ATOM 1288 O O . TYR A 1 159 ? 10.505 6.048 -9.305 1.00 87.69 159 TYR A O 1
ATOM 1296 N N . ALA A 1 160 ? 9.318 7.946 -9.091 1.00 89.38 160 ALA A N 1
ATOM 1297 C CA . ALA A 1 160 ? 10.424 8.854 -9.380 1.00 89.38 160 ALA A CA 1
ATOM 1298 C C . ALA A 1 160 ? 11.615 8.674 -8.422 1.00 89.38 160 ALA A C 1
ATOM 1300 O O . ALA A 1 160 ? 12.764 8.843 -8.824 1.00 89.38 160 ALA A O 1
ATOM 1301 N N . LEU A 1 161 ? 11.350 8.306 -7.165 1.00 90.44 161 LEU A N 1
ATOM 1302 C CA . LEU A 1 161 ? 12.385 8.018 -6.169 1.00 90.44 161 LEU A CA 1
ATOM 1303 C C . LEU A 1 161 ? 12.991 6.613 -6.294 1.00 90.44 161 LEU A C 1
ATOM 1305 O O . LEU A 1 161 ? 13.977 6.323 -5.620 1.00 90.44 161 LEU A O 1
ATOM 1309 N N . GLY A 1 162 ? 12.437 5.759 -7.157 1.00 85.00 162 GLY A N 1
ATOM 1310 C CA . GLY A 1 162 ? 13.034 4.485 -7.533 1.00 85.00 162 GLY A CA 1
ATOM 1311 C C . GLY A 1 162 ? 12.945 3.410 -6.453 1.00 85.00 162 GLY A C 1
ATOM 1312 O O . GLY A 1 162 ? 13.960 2.800 -6.127 1.00 85.00 162 GLY A O 1
ATOM 1313 N N . ILE A 1 163 ? 11.746 3.138 -5.918 1.00 87.69 163 ILE A N 1
ATOM 1314 C CA . ILE A 1 163 ? 11.558 1.968 -5.044 1.00 87.69 163 ILE A CA 1
ATOM 1315 C C . ILE A 1 163 ? 12.032 0.687 -5.739 1.00 87.69 163 ILE A C 1
ATOM 1317 O O . ILE A 1 163 ? 11.760 0.468 -6.922 1.00 87.69 163 ILE A O 1
ATOM 1321 N N . ASP A 1 164 ? 12.745 -0.160 -5.005 1.00 88.06 164 ASP A N 1
ATOM 1322 C CA . ASP A 1 164 ? 13.172 -1.459 -5.505 1.00 88.06 164 ASP A CA 1
ATOM 1323 C C . ASP A 1 164 ? 11.961 -2.394 -5.689 1.00 88.06 164 ASP A C 1
ATOM 1325 O O . ASP A 1 164 ? 11.106 -2.522 -4.805 1.00 88.06 164 ASP A O 1
ATOM 1329 N N . THR A 1 165 ? 11.874 -3.029 -6.861 1.00 88.69 165 THR A N 1
ATOM 1330 C CA . THR A 1 165 ? 10.744 -3.896 -7.219 1.00 88.69 165 THR A CA 1
ATOM 1331 C C . THR A 1 165 ? 10.671 -5.128 -6.315 1.00 88.69 165 THR A C 1
ATOM 1333 O O . THR A 1 165 ? 9.571 -5.517 -5.924 1.00 88.69 165 THR A O 1
ATOM 1336 N N . VAL A 1 166 ? 11.810 -5.707 -5.918 1.00 87.94 166 VAL A N 1
ATOM 1337 C CA . VAL A 1 166 ? 11.867 -6.853 -4.995 1.00 87.94 166 VAL A CA 1
ATOM 1338 C C . VAL A 1 166 ? 11.362 -6.451 -3.616 1.00 87.94 166 VAL A C 1
ATOM 1340 O O . VAL A 1 166 ? 10.470 -7.108 -3.082 1.00 87.94 166 VAL A O 1
ATOM 1343 N N . VAL A 1 167 ? 11.817 -5.314 -3.088 1.00 89.12 167 VAL A N 1
ATOM 1344 C CA . VAL A 1 167 ? 11.337 -4.779 -1.802 1.00 89.12 167 VAL A CA 1
ATOM 1345 C C . VAL A 1 167 ? 9.825 -4.531 -1.823 1.00 89.12 167 VAL A C 1
ATOM 1347 O O . VAL A 1 167 ? 9.132 -4.790 -0.835 1.00 89.12 167 VAL A O 1
ATOM 1350 N N . LEU A 1 168 ? 9.280 -4.025 -2.933 1.00 91.81 168 LEU A N 1
ATOM 1351 C CA . LEU A 1 168 ? 7.837 -3.828 -3.069 1.00 91.81 168 LEU A CA 1
ATOM 1352 C C . LEU A 1 168 ? 7.076 -5.164 -3.090 1.00 91.81 168 LEU A C 1
ATOM 1354 O O . LEU A 1 168 ? 6.070 -5.296 -2.388 1.00 91.81 168 LEU A O 1
ATOM 1358 N N . MET A 1 169 ? 7.565 -6.161 -3.832 1.00 91.19 169 MET A N 1
ATOM 1359 C CA . MET A 1 169 ? 6.972 -7.504 -3.865 1.00 91.19 169 MET A CA 1
ATOM 1360 C C . MET A 1 169 ? 7.002 -8.181 -2.490 1.00 91.19 169 MET A C 1
ATOM 1362 O O . MET A 1 169 ? 5.994 -8.749 -2.069 1.00 91.19 169 MET A O 1
ATOM 1366 N N . GLU A 1 170 ? 8.093 -8.043 -1.733 1.00 89.88 170 GLU A N 1
ATOM 1367 C CA . GLU A 1 170 ? 8.195 -8.542 -0.357 1.00 89.88 170 GLU A CA 1
ATOM 1368 C C . GLU A 1 170 ? 7.172 -7.883 0.579 1.00 89.88 170 GLU A C 1
ATOM 1370 O O . GLU A 1 170 ? 6.560 -8.556 1.412 1.00 89.88 170 GLU A O 1
ATOM 1375 N N . LYS A 1 171 ? 6.921 -6.576 0.424 1.00 91.06 171 LYS A N 1
ATOM 1376 C CA . LYS A 1 171 ? 5.872 -5.876 1.186 1.00 91.06 171 LYS A CA 1
ATOM 1377 C C . LYS A 1 171 ? 4.473 -6.368 0.822 1.00 91.06 171 LYS A C 1
ATOM 1379 O O . LYS A 1 171 ? 3.665 -6.570 1.729 1.00 91.06 171 LYS A O 1
ATOM 1384 N N . ILE A 1 172 ? 4.183 -6.573 -0.467 1.00 92.38 172 ILE A N 1
ATOM 1385 C CA . ILE A 1 172 ? 2.902 -7.142 -0.926 1.00 92.38 172 ILE A CA 1
ATOM 1386 C C . ILE A 1 172 ? 2.708 -8.526 -0.305 1.00 92.38 172 ILE A C 1
ATOM 1388 O O . ILE A 1 172 ? 1.680 -8.778 0.323 1.00 92.38 172 ILE A O 1
ATOM 1392 N N . ARG A 1 173 ? 3.730 -9.383 -0.400 1.00 89.44 173 ARG A N 1
ATOM 1393 C CA . ARG A 1 173 ? 3.744 -10.729 0.175 1.00 89.44 173 ARG A CA 1
ATOM 1394 C C . ARG A 1 173 ? 3.466 -10.707 1.675 1.00 89.44 173 ARG A C 1
ATOM 1396 O O . ARG A 1 173 ? 2.562 -11.403 2.122 1.00 89.44 173 ARG A O 1
ATOM 1403 N N . ALA A 1 174 ? 4.196 -9.903 2.446 1.00 90.50 174 ALA A N 1
ATOM 1404 C CA . ALA A 1 174 ? 4.028 -9.843 3.897 1.00 90.50 174 ALA A CA 1
ATOM 1405 C C . ALA A 1 174 ? 2.590 -9.455 4.291 1.00 90.50 174 ALA A C 1
ATOM 1407 O O . ALA A 1 174 ? 2.002 -10.045 5.198 1.00 90.50 174 ALA A O 1
ATOM 1408 N N . VAL A 1 175 ? 1.981 -8.498 3.580 1.00 92.94 175 VAL A N 1
ATOM 1409 C CA . VAL A 1 175 ? 0.579 -8.116 3.815 1.00 92.94 175 VAL A CA 1
ATOM 1410 C C . VAL A 1 175 ? -0.382 -9.244 3.418 1.00 92.94 175 VAL A C 1
ATOM 1412 O O . VAL A 1 175 ? -1.345 -9.506 4.145 1.00 92.94 175 VAL A O 1
ATOM 1415 N N . ALA A 1 176 ? -0.112 -9.936 2.310 1.00 91.38 176 ALA A N 1
ATOM 1416 C CA . ALA A 1 176 ? -0.917 -11.048 1.817 1.00 91.38 176 ALA A CA 1
ATOM 1417 C C . ALA A 1 176 ? -0.845 -12.291 2.728 1.00 91.38 176 ALA A C 1
ATOM 1419 O O . ALA A 1 176 ? -1.858 -12.960 2.933 1.00 91.38 176 ALA A O 1
ATOM 1420 N N . GLU A 1 177 ? 0.312 -12.580 3.330 1.00 91.50 177 GLU A N 1
ATOM 1421 C CA . GLU A 1 177 ? 0.482 -13.650 4.324 1.00 91.50 177 GLU A CA 1
ATOM 1422 C C . GLU A 1 177 ? -0.332 -13.361 5.587 1.00 91.50 177 GLU A C 1
ATOM 1424 O O . GLU A 1 177 ? -1.106 -14.214 6.020 1.00 91.50 177 GLU A O 1
ATOM 1429 N N . ILE A 1 178 ? -0.266 -12.128 6.105 1.00 93.56 178 ILE A N 1
ATOM 1430 C CA . ILE A 1 178 ? -1.118 -11.704 7.226 1.00 93.56 178 ILE A CA 1
ATOM 1431 C C . ILE A 1 178 ? -2.598 -11.860 6.854 1.00 93.56 178 ILE A C 1
ATOM 1433 O O . ILE A 1 178 ? -3.386 -12.372 7.649 1.00 93.56 178 ILE A O 1
ATOM 1437 N N . ARG A 1 179 ? -2.997 -11.448 5.642 1.00 93.81 179 ARG A N 1
ATOM 1438 C CA . ARG A 1 179 ? -4.382 -11.593 5.170 1.00 93.81 179 ARG A CA 1
ATOM 1439 C C . ARG A 1 179 ? -4.812 -13.061 5.103 1.00 93.81 179 ARG A C 1
ATOM 1441 O O . ARG A 1 179 ? -5.918 -13.373 5.535 1.00 93.81 179 ARG A O 1
ATOM 1448 N N . ARG A 1 180 ? -3.966 -13.953 4.581 1.00 91.75 180 ARG A N 1
ATOM 1449 C CA . ARG A 1 180 ? -4.216 -15.403 4.525 1.00 91.75 180 ARG A CA 1
ATOM 1450 C C . ARG A 1 180 ? -4.405 -15.983 5.923 1.00 91.75 180 ARG A C 1
ATOM 1452 O O . ARG A 1 180 ? -5.352 -16.730 6.145 1.00 91.75 180 ARG A O 1
ATOM 1459 N N . ASP A 1 181 ? -3.522 -15.646 6.854 1.00 93.00 181 ASP A N 1
ATOM 1460 C CA . ASP A 1 181 ? -3.579 -16.191 8.211 1.00 93.00 181 ASP A CA 1
ATOM 1461 C C . ASP A 1 181 ? -4.840 -15.705 8.938 1.00 93.00 181 ASP A C 1
ATOM 1463 O O . ASP A 1 181 ? -5.536 -16.497 9.569 1.00 93.00 181 ASP A O 1
ATOM 1467 N N . LEU A 1 182 ? -5.222 -14.438 8.743 1.00 94.75 182 LEU A N 1
ATOM 1468 C CA . LEU A 1 182 ? -6.510 -13.917 9.203 1.00 94.75 182 LEU A CA 1
ATOM 1469 C C . LEU A 1 182 ? -7.697 -14.643 8.553 1.00 94.75 182 LEU A C 1
ATOM 1471 O O . LEU A 1 182 ? -8.666 -14.931 9.247 1.00 94.75 182 LEU A O 1
ATOM 1475 N N . ALA A 1 183 ? -7.629 -14.972 7.258 1.00 93.31 183 ALA A N 1
ATOM 1476 C CA . ALA A 1 183 ? -8.681 -15.727 6.573 1.00 93.31 183 ALA A CA 1
ATOM 1477 C C . ALA A 1 183 ? -8.913 -17.093 7.230 1.00 93.31 183 ALA A C 1
ATOM 1479 O O . ALA A 1 183 ? -10.054 -17.434 7.526 1.00 93.31 183 ALA A O 1
ATOM 1480 N N . LYS A 1 184 ? -7.832 -17.822 7.541 1.00 93.56 184 LYS A N 1
ATOM 1481 C CA . LYS A 1 184 ? -7.897 -19.119 8.234 1.00 93.56 184 LYS A CA 1
ATOM 1482 C C . LYS A 1 184 ? -8.509 -18.997 9.630 1.00 93.56 184 LYS A C 1
ATOM 1484 O O . LYS A 1 184 ? -9.334 -19.824 10.008 1.00 93.56 184 LYS A O 1
ATOM 1489 N N . LEU A 1 185 ? -8.141 -17.957 10.385 1.00 95.00 185 LEU A N 1
ATOM 1490 C CA . LEU A 1 185 ? -8.732 -17.685 11.703 1.00 95.00 185 LEU A CA 1
ATOM 1491 C C . LEU A 1 185 ? -10.237 -17.382 11.607 1.00 95.00 185 LEU A C 1
ATOM 1493 O O . LEU A 1 185 ? -11.004 -17.790 12.480 1.00 95.00 185 LEU A O 1
ATOM 1497 N N . ILE A 1 186 ? -10.661 -16.675 10.555 1.00 95.19 186 ILE A N 1
ATOM 1498 C CA . ILE A 1 186 ? -12.068 -16.331 10.313 1.00 95.19 186 ILE A CA 1
ATOM 1499 C C . ILE A 1 186 ? -12.874 -17.566 9.899 1.00 95.19 186 ILE A C 1
ATOM 1501 O O . ILE A 1 186 ? -13.933 -17.821 10.466 1.00 95.19 186 ILE A O 1
ATOM 1505 N N . GLU A 1 187 ? -12.380 -18.334 8.928 1.00 94.75 187 GLU A N 1
ATOM 1506 C CA . GLU A 1 187 ? -13.051 -19.526 8.401 1.00 94.75 187 GLU A CA 1
ATOM 1507 C C . GLU A 1 187 ? -13.157 -20.633 9.454 1.00 94.75 187 GLU A C 1
ATOM 1509 O O . GLU A 1 187 ? -14.226 -21.208 9.645 1.00 94.75 187 GLU A O 1
ATOM 1514 N N . GLY A 1 188 ? -12.078 -20.871 10.204 1.00 93.56 188 GLY A N 1
ATOM 1515 C CA . GLY A 1 188 ? -12.054 -21.846 11.293 1.00 93.56 188 GLY A CA 1
ATOM 1516 C C . GLY A 1 188 ? -12.782 -21.399 12.564 1.00 93.56 188 GLY A C 1
ATOM 1517 O O . GLY A 1 188 ? -12.828 -22.164 13.523 1.00 93.56 188 GLY A O 1
ATOM 1518 N N . ASN A 1 189 ? -13.317 -20.170 12.606 1.00 93.56 189 ASN A N 1
ATOM 1519 C CA . ASN A 1 189 ? -13.940 -19.567 13.789 1.00 93.56 189 ASN A CA 1
ATOM 1520 C C . ASN A 1 189 ? -13.065 -19.672 15.064 1.00 93.56 189 ASN A C 1
ATOM 1522 O O . ASN A 1 189 ? -13.565 -19.892 16.169 1.00 93.56 189 ASN A O 1
ATOM 1526 N N . ILE A 1 190 ? -11.744 -19.532 14.906 1.00 93.12 190 ILE A N 1
ATOM 1527 C CA . ILE A 1 190 ? -10.766 -19.569 16.005 1.00 93.12 190 ILE A CA 1
ATOM 1528 C C . ILE A 1 190 ? -10.888 -18.269 16.810 1.00 93.12 190 ILE A C 1
ATOM 1530 O O . ILE A 1 190 ? -11.035 -17.203 16.220 1.00 93.12 190 ILE A O 1
ATOM 1534 N N . ASP A 1 191 ? -10.832 -18.327 18.142 1.00 91.44 191 ASP A N 1
ATOM 1535 C CA . ASP A 1 191 ? -11.097 -17.187 19.037 1.00 91.44 191 ASP A CA 1
ATOM 1536 C C . ASP A 1 191 ? -12.406 -16.437 18.673 1.00 91.44 191 ASP A C 1
ATOM 1538 O O . ASP A 1 191 ? -12.351 -15.296 18.195 1.00 91.44 191 ASP A O 1
ATOM 1542 N N . PRO A 1 192 ? -13.602 -17.026 18.900 1.00 91.44 192 PRO A N 1
ATOM 1543 C CA . PRO A 1 192 ? -14.887 -16.432 18.505 1.00 91.44 192 PRO A CA 1
ATOM 1544 C C . PRO A 1 192 ? -15.079 -14.973 18.952 1.00 91.44 192 PRO A C 1
ATOM 1546 O O . PRO A 1 192 ? -15.661 -14.162 18.232 1.00 91.44 192 PRO A O 1
ATOM 1549 N N . GLU A 1 193 ? -14.533 -14.607 20.114 1.00 89.12 193 GLU A N 1
ATOM 1550 C CA . GLU A 1 193 ? -14.606 -13.249 20.666 1.00 89.12 193 GLU A CA 1
ATOM 1551 C C . GLU A 1 193 ? -13.804 -12.208 19.864 1.00 89.12 193 GLU A C 1
ATOM 1553 O O . GLU A 1 193 ? -14.126 -11.020 19.894 1.00 89.12 193 GLU A O 1
ATOM 1558 N N . LYS A 1 194 ? -12.789 -12.632 19.098 1.00 91.31 194 LYS A N 1
ATOM 1559 C CA . LYS A 1 194 ? -11.923 -11.761 18.281 1.00 91.31 194 LYS A CA 1
ATOM 1560 C C . LYS A 1 194 ? -12.303 -11.727 16.805 1.00 91.31 194 LYS A C 1
ATOM 1562 O O . LYS A 1 194 ? -11.688 -10.999 16.027 1.00 91.31 194 LYS A O 1
ATOM 1567 N N . GLN A 1 195 ? -13.344 -12.452 16.405 1.00 93.00 195 GLN A N 1
ATOM 1568 C CA . GLN A 1 195 ? -13.765 -12.558 15.006 1.00 93.00 195 GLN A CA 1
ATOM 1569 C C . GLN A 1 195 ? -14.053 -11.200 14.351 1.00 93.00 195 GLN A C 1
ATOM 1571 O O . GLN A 1 195 ? -13.750 -10.998 13.174 1.00 93.00 195 GLN A O 1
ATOM 1576 N N . GLY A 1 196 ? -14.594 -10.240 15.109 1.00 92.06 196 GLY A N 1
ATOM 1577 C CA . GLY A 1 196 ? -14.777 -8.865 14.634 1.00 92.06 196 GLY A CA 1
ATOM 1578 C C . GLY A 1 196 ? -13.453 -8.179 14.278 1.00 92.06 196 GLY A C 1
ATOM 1579 O O . GLY A 1 196 ? -13.339 -7.572 13.212 1.00 92.06 196 GLY A O 1
ATOM 1580 N N . GLU A 1 197 ? -12.434 -8.340 15.123 1.00 93.06 197 GLU A N 1
ATOM 1581 C CA . GLU A 1 197 ? -11.106 -7.764 14.906 1.00 93.06 197 GLU A CA 1
ATOM 1582 C C . GLU A 1 197 ? -10.409 -8.413 13.713 1.00 93.06 197 GLU A C 1
ATOM 1584 O O . GLU A 1 197 ? -9.862 -7.707 12.865 1.00 93.06 197 GLU A O 1
ATOM 1589 N N . TYR A 1 198 ? -10.464 -9.742 13.601 1.00 95.44 198 TYR A N 1
ATOM 1590 C CA . TYR A 1 198 ? -9.849 -10.449 12.480 1.00 95.44 198 TYR A CA 1
ATOM 1591 C C . TYR A 1 198 ? -10.432 -10.004 11.142 1.00 95.44 198 TYR A C 1
ATOM 1593 O O . TYR A 1 198 ? -9.675 -9.702 10.220 1.00 95.44 198 TYR A O 1
ATOM 1601 N N . LYS A 1 199 ? -11.761 -9.860 11.052 1.00 96.00 199 LYS A N 1
ATOM 1602 C CA . LYS A 1 199 ? -12.436 -9.346 9.850 1.00 96.00 199 LYS A CA 1
ATOM 1603 C C . LYS A 1 199 ? -12.025 -7.908 9.528 1.00 96.00 199 LYS A C 1
ATOM 1605 O O . LYS A 1 199 ? -11.788 -7.583 8.364 1.00 96.00 199 LYS A O 1
ATOM 1610 N N . ALA A 1 200 ? -11.894 -7.052 10.541 1.00 94.44 200 ALA A N 1
ATOM 1611 C CA . ALA A 1 200 ? -11.458 -5.672 10.347 1.00 94.44 200 ALA A CA 1
ATOM 1612 C C . ALA A 1 200 ? -10.003 -5.585 9.854 1.00 94.44 200 ALA A C 1
ATOM 1614 O O . ALA A 1 200 ? -9.718 -4.902 8.868 1.00 94.44 200 ALA A O 1
ATOM 1615 N N . ARG A 1 201 ? -9.093 -6.337 10.482 1.00 94.94 201 ARG A N 1
ATOM 1616 C CA . ARG A 1 201 ? -7.686 -6.452 10.069 1.00 94.94 201 ARG A CA 1
ATOM 1617 C C . ARG A 1 201 ? -7.558 -7.009 8.657 1.00 94.94 201 ARG A C 1
ATOM 1619 O O . ARG A 1 201 ? -6.803 -6.458 7.860 1.00 94.94 201 ARG A O 1
ATOM 1626 N N . PHE A 1 202 ? -8.338 -8.037 8.327 1.00 95.12 202 PHE A N 1
ATOM 1627 C CA . PHE A 1 202 ? -8.384 -8.624 6.991 1.00 95.12 202 PHE A CA 1
ATOM 1628 C C . PHE A 1 202 ? -8.756 -7.566 5.945 1.00 95.12 202 PHE A C 1
ATOM 1630 O O . PHE A 1 202 ? -8.055 -7.409 4.945 1.00 95.12 202 PHE A O 1
ATOM 1637 N N . ALA A 1 203 ? -9.805 -6.778 6.206 1.00 94.94 203 ALA A N 1
ATOM 1638 C CA . ALA A 1 203 ? -10.261 -5.728 5.297 1.00 94.94 203 ALA A CA 1
ATOM 1639 C C . ALA A 1 203 ? -9.225 -4.606 5.095 1.00 94.94 203 ALA A C 1
ATOM 1641 O O . ALA A 1 203 ? -9.156 -4.030 4.005 1.00 94.94 203 ALA A O 1
ATOM 1642 N N . VAL A 1 204 ? -8.428 -4.290 6.124 1.00 95.06 204 VAL A N 1
ATOM 1643 C CA . VAL A 1 204 ? -7.317 -3.327 6.040 1.00 95.06 204 VAL A CA 1
ATOM 1644 C C . VAL A 1 204 ? -6.157 -3.896 5.227 1.00 95.06 204 VAL A C 1
ATOM 1646 O O . VAL A 1 204 ? -5.664 -3.212 4.328 1.00 95.06 204 VAL A O 1
ATOM 1649 N N . CYS A 1 205 ? -5.748 -5.142 5.488 1.00 94.75 205 CYS A N 1
ATOM 1650 C CA . CYS A 1 205 ? -4.716 -5.822 4.703 1.00 94.75 205 CYS A CA 1
ATOM 1651 C C . CYS A 1 205 ? -5.095 -5.884 3.222 1.00 94.75 205 CYS A C 1
ATOM 1653 O O . CYS A 1 205 ? -4.281 -5.521 2.382 1.00 94.75 205 CYS A O 1
ATOM 1655 N N . GLN A 1 206 ? -6.349 -6.221 2.907 1.00 93.56 206 GLN A N 1
ATOM 1656 C CA . GLN A 1 206 ? -6.840 -6.277 1.531 1.00 93.56 206 GLN A CA 1
ATOM 1657 C C . GLN A 1 206 ? -6.691 -4.936 0.793 1.00 93.56 206 GLN A C 1
ATOM 1659 O O . GLN A 1 206 ? -6.264 -4.909 -0.357 1.00 93.56 206 GLN A O 1
ATOM 1664 N N . THR A 1 207 ? -7.011 -3.810 1.441 1.00 93.31 207 THR A N 1
ATOM 1665 C CA . THR A 1 207 ? -6.846 -2.484 0.818 1.00 93.31 207 THR A CA 1
ATOM 1666 C C . THR A 1 207 ? -5.374 -2.091 0.670 1.00 93.31 207 THR A C 1
ATOM 1668 O O . THR A 1 207 ? -4.994 -1.539 -0.359 1.00 93.31 207 THR A O 1
ATOM 1671 N N . ARG A 1 208 ? -4.527 -2.398 1.658 1.00 93.69 208 ARG A N 1
ATOM 1672 C CA . ARG A 1 208 ? -3.083 -2.107 1.590 1.00 93.69 208 ARG A CA 1
ATOM 1673 C C . ARG A 1 208 ? -2.389 -2.904 0.491 1.00 93.69 208 ARG A C 1
ATOM 1675 O O . ARG A 1 208 ? -1.626 -2.343 -0.283 1.00 93.69 208 ARG A O 1
ATOM 1682 N N . GLU A 1 209 ? -2.686 -4.193 0.410 1.00 93.75 209 GLU A N 1
ATOM 1683 C CA . GLU A 1 209 ? -2.185 -5.093 -0.626 1.00 93.75 209 GLU A CA 1
ATOM 1684 C C . GLU A 1 209 ? -2.621 -4.648 -2.021 1.00 93.75 209 GLU A C 1
ATOM 1686 O O . GLU A 1 209 ? -1.788 -4.605 -2.921 1.00 93.75 209 GLU A O 1
ATOM 1691 N N . TYR A 1 210 ? -3.885 -4.241 -2.185 1.00 92.25 210 TYR A N 1
ATOM 1692 C CA . TYR A 1 210 ? -4.379 -3.669 -3.438 1.00 92.25 210 TYR A CA 1
ATOM 1693 C C . TYR A 1 210 ? -3.565 -2.439 -3.856 1.00 92.25 210 TYR A C 1
ATOM 1695 O O . TYR A 1 210 ? -3.040 -2.402 -4.961 1.00 92.25 210 TYR A O 1
ATOM 1703 N N . ASN A 1 211 ? -3.384 -1.467 -2.960 1.00 92.81 211 ASN A N 1
ATOM 1704 C CA . ASN A 1 211 ? -2.648 -0.239 -3.269 1.00 92.81 211 ASN A CA 1
ATOM 1705 C C . ASN A 1 211 ? -1.167 -0.487 -3.597 1.00 92.81 211 ASN A C 1
ATOM 1707 O O . ASN A 1 211 ? -0.613 0.145 -4.494 1.00 92.81 211 ASN A O 1
ATOM 1711 N N . LEU A 1 212 ? -0.519 -1.429 -2.906 1.00 93.81 212 LEU A N 1
ATOM 1712 C CA . LEU A 1 212 ? 0.847 -1.841 -3.238 1.00 93.81 212 LEU A CA 1
ATOM 1713 C C . LEU A 1 212 ? 0.914 -2.576 -4.586 1.00 93.81 212 LEU A C 1
ATOM 1715 O O . LEU A 1 212 ? 1.873 -2.388 -5.329 1.00 93.81 212 LEU A O 1
ATOM 1719 N N . SER A 1 213 ? -0.104 -3.377 -4.914 1.00 93.38 213 SER A N 1
ATOM 1720 C CA . SER A 1 213 ? -0.195 -4.088 -6.197 1.00 93.38 213 SER A CA 1
ATOM 1721 C C . SER A 1 213 ? -0.414 -3.121 -7.361 1.00 93.38 213 SER A C 1
ATOM 1723 O O . SER A 1 213 ? 0.259 -3.256 -8.372 1.00 93.38 213 SER A O 1
ATOM 1725 N N . VAL A 1 214 ? -1.264 -2.100 -7.190 1.00 92.12 214 VAL A N 1
ATOM 1726 C CA . VAL A 1 214 ? -1.447 -1.011 -8.169 1.00 92.12 214 VAL A CA 1
ATOM 1727 C C . VAL A 1 214 ? -0.138 -0.259 -8.398 1.00 92.12 214 VAL A C 1
ATOM 1729 O O . VAL A 1 214 ? 0.224 0.014 -9.537 1.00 92.12 214 VAL A O 1
ATOM 1732 N N . LEU A 1 215 ? 0.610 0.045 -7.331 1.00 93.00 215 LEU A N 1
ATOM 1733 C CA . LEU A 1 215 ? 1.939 0.637 -7.476 1.00 93.00 215 LEU A CA 1
ATOM 1734 C C . LEU A 1 215 ? 2.863 -0.282 -8.290 1.00 93.00 215 LEU A C 1
ATOM 1736 O O . LEU A 1 215 ? 3.484 0.188 -9.234 1.00 93.00 215 LEU A O 1
ATOM 1740 N N . LEU A 1 216 ? 2.947 -1.573 -7.955 1.00 94.38 216 LEU A N 1
ATOM 1741 C CA . LEU A 1 216 ? 3.795 -2.530 -8.675 1.00 94.38 216 LEU A CA 1
ATOM 1742 C C . LEU A 1 216 ? 3.419 -2.636 -10.159 1.00 94.38 216 LEU A C 1
ATOM 1744 O O . LEU A 1 216 ? 4.303 -2.611 -11.013 1.00 94.38 216 LEU A O 1
ATOM 1748 N N . GLU A 1 217 ? 2.124 -2.722 -10.453 1.00 93.12 217 GLU A N 1
ATOM 1749 C CA . GLU A 1 217 ? 1.585 -2.734 -11.811 1.00 93.12 217 GLU A CA 1
ATOM 1750 C C . GLU A 1 217 ? 2.020 -1.485 -12.577 1.00 93.12 217 GLU A C 1
ATOM 1752 O O . GLU A 1 217 ? 2.672 -1.605 -13.612 1.00 93.12 217 GLU A O 1
ATOM 1757 N N . ASN A 1 218 ? 1.758 -0.295 -12.025 1.00 90.12 218 ASN A N 1
ATOM 1758 C CA . ASN A 1 218 ? 2.129 0.975 -12.645 1.00 90.12 218 ASN A CA 1
ATOM 1759 C C . ASN A 1 218 ? 3.634 1.053 -12.927 1.00 90.12 218 ASN A C 1
ATOM 1761 O O . ASN A 1 218 ? 4.027 1.478 -14.009 1.00 90.12 218 ASN A O 1
ATOM 1765 N N . LEU A 1 219 ? 4.476 0.617 -11.983 1.00 90.94 219 LEU A N 1
ATOM 1766 C CA . LEU A 1 219 ? 5.933 0.624 -12.140 1.00 90.94 219 LEU A CA 1
ATOM 1767 C C . LEU A 1 219 ? 6.390 -0.239 -13.319 1.00 90.94 219 LEU A C 1
ATOM 1769 O O . LEU A 1 219 ? 7.228 0.186 -14.114 1.00 90.94 219 LEU A O 1
ATOM 1773 N N . VAL A 1 220 ? 5.871 -1.461 -13.410 1.00 92.69 220 VAL A N 1
ATOM 1774 C CA . VAL A 1 220 ? 6.348 -2.446 -14.383 1.00 92.69 220 VAL A CA 1
ATOM 1775 C C . VAL A 1 220 ? 5.743 -2.188 -15.759 1.00 92.69 220 VAL A C 1
ATOM 1777 O O . VAL A 1 220 ? 6.476 -2.147 -16.744 1.00 92.69 220 VAL A O 1
ATOM 1780 N N . VAL A 1 221 ? 4.436 -1.930 -15.832 1.00 91.69 221 VAL A N 1
ATOM 1781 C CA . VAL A 1 221 ? 3.735 -1.627 -17.089 1.00 91.69 221 VAL A CA 1
ATOM 1782 C C . VAL A 1 221 ? 4.283 -0.351 -17.728 1.00 91.69 221 VAL A C 1
ATOM 1784 O O . VAL A 1 221 ? 4.493 -0.317 -18.941 1.00 91.69 221 VAL A O 1
ATOM 1787 N N . TYR A 1 222 ? 4.580 0.682 -16.932 1.00 89.06 222 TYR A N 1
ATOM 1788 C CA . TYR A 1 222 ? 5.173 1.915 -17.449 1.00 89.06 222 TYR A CA 1
ATOM 1789 C C . TYR A 1 222 ? 6.525 1.673 -18.132 1.00 89.06 222 TYR A C 1
ATOM 1791 O O . TYR A 1 222 ? 6.769 2.212 -19.212 1.00 89.06 222 TYR A O 1
ATOM 1799 N N . GLU A 1 223 ? 7.401 0.857 -17.536 1.00 90.62 223 GLU A N 1
ATOM 1800 C CA . GLU A 1 223 ? 8.687 0.507 -18.149 1.00 90.62 223 GLU A CA 1
ATOM 1801 C C . GLU A 1 223 ? 8.505 -0.360 -19.403 1.00 90.62 223 GLU A C 1
ATOM 1803 O O . GLU A 1 223 ? 9.089 -0.039 -20.443 1.00 90.62 223 GLU A O 1
ATOM 1808 N N . MET A 1 224 ? 7.637 -1.378 -19.352 1.00 91.81 224 MET A N 1
ATOM 1809 C CA . MET A 1 224 ? 7.349 -2.250 -20.500 1.00 91.81 224 MET A CA 1
ATOM 1810 C C . MET A 1 224 ? 6.877 -1.450 -21.718 1.00 91.81 224 MET A C 1
ATOM 1812 O O . MET A 1 224 ? 7.387 -1.640 -22.822 1.00 91.81 224 MET A O 1
ATOM 1816 N N . ASN A 1 225 ? 5.969 -0.492 -21.512 1.00 89.56 225 ASN A N 1
ATOM 1817 C CA . ASN A 1 225 ? 5.436 0.366 -22.576 1.00 89.56 225 ASN A CA 1
ATOM 1818 C C . ASN A 1 225 ? 6.491 1.308 -23.182 1.00 89.56 225 ASN A C 1
ATOM 1820 O O . ASN A 1 225 ? 6.268 1.894 -24.238 1.00 89.56 225 ASN A O 1
ATOM 1824 N N . ARG A 1 226 ? 7.650 1.454 -22.531 1.00 88.31 226 ARG A N 1
ATOM 1825 C CA . ARG A 1 226 ? 8.808 2.214 -23.021 1.00 88.31 226 ARG A CA 1
ATOM 1826 C C . ARG A 1 226 ? 9.922 1.317 -23.567 1.00 88.31 226 ARG A C 1
ATOM 1828 O O . ARG A 1 226 ? 11.010 1.817 -23.839 1.00 88.31 226 ARG A O 1
ATOM 1835 N N . GLY A 1 227 ? 9.674 0.014 -23.701 1.00 87.62 227 GLY A N 1
ATOM 1836 C CA . GLY A 1 227 ? 10.669 -0.959 -24.150 1.00 87.62 227 GLY A CA 1
ATOM 1837 C C . GLY A 1 227 ? 11.705 -1.334 -23.084 1.00 87.62 227 GLY A C 1
ATOM 1838 O O . GLY A 1 227 ? 12.717 -1.949 -23.408 1.00 87.62 227 GLY A O 1
ATOM 1839 N N . ILE A 1 228 ? 11.481 -0.974 -21.817 1.00 90.00 228 ILE A N 1
ATOM 1840 C CA . ILE A 1 228 ? 12.384 -1.271 -20.701 1.00 90.00 228 ILE A CA 1
ATOM 1841 C C . ILE A 1 228 ? 11.812 -2.459 -19.923 1.00 90.00 228 ILE A C 1
ATOM 1843 O O . ILE A 1 228 ? 10.707 -2.395 -19.399 1.00 90.00 228 ILE A O 1
ATOM 1847 N N . TYR A 1 229 ? 12.570 -3.552 -19.828 1.00 91.88 229 TYR A N 1
ATOM 1848 C CA . TYR A 1 229 ? 12.090 -4.800 -19.216 1.00 91.88 229 TYR A CA 1
ATOM 1849 C C . TYR A 1 229 ? 12.800 -5.165 -17.909 1.00 91.88 229 TYR A C 1
ATOM 1851 O O . TYR A 1 229 ? 12.523 -6.214 -17.343 1.00 91.88 229 TYR A O 1
ATOM 1859 N N . THR A 1 230 ? 13.659 -4.298 -17.369 1.00 91.19 230 THR A N 1
ATOM 1860 C CA . THR A 1 230 ? 14.438 -4.579 -16.151 1.00 91.19 230 THR A CA 1
ATOM 1861 C C . THR A 1 230 ? 13.555 -4.942 -14.955 1.00 91.19 230 THR A C 1
ATOM 1863 O O . THR A 1 230 ? 13.792 -5.955 -14.295 1.00 91.19 230 THR A O 1
ATOM 1866 N N . ARG A 1 231 ? 12.508 -4.153 -14.666 1.00 92.25 231 ARG A N 1
ATOM 1867 C CA . ARG A 1 231 ? 11.589 -4.464 -13.557 1.00 92.25 231 ARG A CA 1
ATOM 1868 C C . ARG A 1 231 ? 10.669 -5.637 -13.855 1.00 92.25 231 ARG A C 1
ATOM 1870 O O . ARG A 1 231 ? 10.328 -6.362 -12.925 1.00 92.25 231 ARG A O 1
ATOM 1877 N N . PHE A 1 232 ? 10.292 -5.825 -15.119 1.00 94.31 232 PHE A N 1
ATOM 1878 C CA . PHE A 1 232 ? 9.542 -7.001 -15.556 1.00 94.31 232 PHE A CA 1
ATOM 1879 C C . PHE A 1 232 ? 10.353 -8.278 -15.298 1.00 94.31 232 PHE A C 1
ATOM 1881 O O . PHE A 1 232 ? 9.871 -9.184 -14.630 1.00 94.31 232 PHE A O 1
ATOM 1888 N N . ASP A 1 233 ? 11.615 -8.317 -15.721 1.00 93.44 233 ASP A N 1
ATOM 1889 C CA . ASP A 1 233 ? 12.489 -9.477 -15.538 1.00 93.44 233 ASP A CA 1
ATOM 1890 C C . ASP A 1 233 ? 12.754 -9.752 -14.051 1.00 93.44 233 ASP A C 1
ATOM 1892 O O . ASP A 1 233 ? 12.706 -10.902 -13.611 1.00 93.44 233 ASP A O 1
ATOM 1896 N N . ALA A 1 234 ? 12.949 -8.701 -13.244 1.00 92.12 234 ALA A N 1
ATOM 1897 C CA . ALA A 1 234 ? 13.066 -8.829 -11.791 1.00 92.12 234 ALA A CA 1
ATOM 1898 C C . ALA A 1 234 ? 11.784 -9.389 -11.145 1.00 92.12 234 ALA A C 1
ATOM 1900 O O . ALA A 1 234 ? 11.862 -10.219 -10.238 1.00 92.12 234 ALA A O 1
ATOM 1901 N N . PHE A 1 235 ? 10.611 -8.962 -11.620 1.00 93.56 235 PHE A N 1
ATOM 1902 C CA . PHE A 1 235 ? 9.316 -9.470 -11.174 1.00 93.56 235 PHE A CA 1
ATOM 1903 C C . PHE A 1 235 ? 9.131 -10.951 -11.525 1.00 93.56 235 PHE A C 1
ATOM 1905 O O . PHE A 1 235 ? 8.834 -11.756 -10.641 1.00 93.56 235 PHE A O 1
ATOM 1912 N N . VAL A 1 236 ? 9.369 -11.326 -12.786 1.00 93.25 236 VAL A N 1
ATOM 1913 C CA . VAL A 1 236 ? 9.264 -12.713 -13.265 1.00 93.25 236 VAL A CA 1
ATOM 1914 C C . VAL A 1 236 ? 10.198 -13.621 -12.471 1.00 93.25 236 VAL A C 1
ATOM 1916 O O . VAL A 1 236 ? 9.772 -14.662 -11.970 1.00 93.25 236 VAL A O 1
ATOM 1919 N N . LYS A 1 237 ? 11.454 -13.195 -12.287 1.00 92.06 237 LYS A N 1
ATOM 1920 C CA . LYS A 1 237 ? 12.436 -13.923 -11.482 1.00 92.06 237 LYS A CA 1
ATOM 1921 C C . LYS A 1 237 ? 11.945 -14.130 -10.050 1.00 92.06 237 LYS A C 1
ATOM 1923 O O . LYS A 1 237 ? 11.964 -15.257 -9.563 1.00 92.06 237 LYS A O 1
ATOM 1928 N N . HIS A 1 238 ? 11.472 -13.069 -9.396 1.00 89.62 238 HIS A N 1
ATOM 1929 C CA . HIS A 1 238 ? 11.010 -13.148 -8.013 1.00 89.62 238 HIS A CA 1
ATOM 1930 C C . HIS A 1 238 ? 9.838 -14.116 -7.847 1.00 89.62 238 HIS A C 1
ATOM 1932 O O . HIS A 1 238 ? 9.844 -14.917 -6.919 1.00 89.62 238 HIS A O 1
ATOM 1938 N N . ILE A 1 239 ? 8.851 -14.072 -8.746 1.00 88.62 239 ILE A N 1
ATOM 1939 C CA . ILE A 1 239 ? 7.704 -14.985 -8.694 1.00 88.62 239 ILE A CA 1
ATOM 1940 C C . ILE A 1 239 ? 8.130 -16.434 -8.962 1.00 88.62 239 ILE A C 1
ATOM 1942 O O . ILE A 1 239 ? 7.639 -17.341 -8.291 1.00 88.62 239 ILE A O 1
ATOM 1946 N N . ASN A 1 240 ? 9.057 -16.663 -9.896 1.00 88.31 240 ASN A N 1
ATOM 1947 C CA . ASN A 1 240 ? 9.556 -18.002 -10.210 1.00 88.31 240 ASN A CA 1
ATOM 1948 C C . ASN A 1 240 ? 10.317 -18.639 -9.033 1.00 88.31 240 ASN A C 1
ATOM 1950 O O . ASN A 1 240 ? 10.083 -19.791 -8.663 1.00 88.31 240 ASN A O 1
ATOM 1954 N N . GLU A 1 241 ? 11.211 -17.866 -8.415 1.00 86.56 241 GLU A N 1
ATOM 1955 C CA . GLU A 1 241 ? 12.030 -18.299 -7.276 1.00 86.56 241 GLU A CA 1
ATOM 1956 C C . GLU A 1 241 ? 11.216 -18.424 -5.981 1.00 86.56 241 GLU A C 1
ATOM 1958 O O . GLU A 1 241 ? 11.680 -18.993 -4.990 1.00 86.56 241 GLU A O 1
ATOM 1963 N N . PHE A 1 242 ? 9.980 -17.925 -5.974 1.00 77.19 242 PHE A N 1
ATOM 1964 C CA . PHE A 1 242 ? 9.143 -17.920 -4.793 1.00 77.19 242 PHE A CA 1
ATOM 1965 C C . PHE A 1 242 ? 8.701 -19.334 -4.395 1.00 77.19 242 PHE A C 1
ATOM 1967 O O . PHE A 1 242 ? 7.811 -19.944 -5.003 1.00 77.19 242 PHE A O 1
ATOM 1974 N N . LYS A 1 243 ? 9.295 -19.848 -3.312 1.00 78.38 243 LYS A N 1
ATOM 1975 C CA . LYS A 1 243 ? 8.933 -21.123 -2.682 1.00 78.38 243 LYS A CA 1
ATOM 1976 C C . LYS A 1 243 ? 8.867 -20.985 -1.154 1.00 78.38 243 LYS A C 1
ATOM 1978 O O . LYS A 1 243 ? 9.719 -20.310 -0.576 1.00 78.38 243 LYS A O 1
ATOM 1983 N N . PRO A 1 244 ? 7.898 -21.634 -0.479 1.00 79.88 244 PRO A N 1
ATOM 1984 C CA . PRO A 1 244 ? 6.779 -22.403 -1.044 1.00 79.88 244 PRO A CA 1
ATOM 1985 C C . PRO A 1 244 ? 5.723 -21.508 -1.723 1.00 79.88 244 PRO A C 1
ATOM 1987 O O . PRO A 1 244 ? 5.544 -20.356 -1.332 1.00 79.88 244 PRO A O 1
ATOM 1990 N N . ILE A 1 245 ? 5.001 -22.038 -2.722 1.00 82.44 245 ILE A N 1
ATOM 1991 C CA . ILE A 1 245 ? 3.820 -21.361 -3.288 1.00 82.44 245 ILE A CA 1
ATOM 1992 C C . ILE A 1 245 ? 2.728 -21.383 -2.218 1.00 82.44 245 ILE A C 1
ATOM 1994 O O . ILE A 1 245 ? 2.377 -22.440 -1.704 1.00 82.44 245 ILE A O 1
ATOM 1998 N N . THR A 1 246 ? 2.212 -20.211 -1.850 1.00 82.50 246 THR A N 1
ATOM 1999 C CA . THR A 1 246 ? 1.130 -20.085 -0.863 1.00 82.50 246 THR A CA 1
ATOM 2000 C C . THR A 1 246 ? 0.062 -19.118 -1.370 1.00 82.50 246 THR A C 1
ATOM 2002 O O . THR A 1 246 ? 0.360 -18.312 -2.256 1.00 82.50 246 THR A O 1
ATOM 2005 N N . PRO A 1 247 ? -1.145 -19.085 -0.768 1.00 81.31 247 PRO A N 1
ATOM 2006 C CA . PRO A 1 247 ? -2.186 -18.119 -1.131 1.00 81.31 247 PRO A CA 1
ATOM 2007 C C . PRO A 1 247 ? -1.752 -16.642 -1.101 1.00 81.31 247 PRO A C 1
ATOM 2009 O O . PRO A 1 247 ? -2.406 -15.803 -1.718 1.00 81.31 247 PRO A O 1
ATOM 2012 N N . ALA A 1 248 ? -0.645 -16.297 -0.433 1.00 75.38 248 ALA A N 1
ATOM 2013 C CA . ALA A 1 248 ? -0.080 -14.947 -0.455 1.00 75.38 248 ALA A CA 1
ATOM 2014 C C . ALA A 1 248 ? 0.430 -14.518 -1.846 1.00 75.38 248 ALA A C 1
ATOM 2016 O O . ALA A 1 248 ? 0.439 -13.330 -2.156 1.00 75.38 248 ALA A O 1
ATOM 2017 N N . VAL A 1 249 ? 0.796 -15.477 -2.704 1.00 82.06 249 VAL A N 1
ATOM 2018 C CA . VAL A 1 249 ? 1.232 -15.221 -4.088 1.00 82.06 249 VAL A CA 1
ATOM 2019 C C . VAL A 1 249 ? 0.058 -14.791 -4.974 1.00 82.06 249 VAL A C 1
ATOM 2021 O O . VAL A 1 249 ? 0.279 -14.166 -6.003 1.00 82.06 249 VAL A O 1
ATOM 2024 N N . SER A 1 250 ? -1.195 -15.031 -4.563 1.00 83.69 250 SER A N 1
ATOM 2025 C CA . SER A 1 250 ? -2.390 -14.719 -5.367 1.00 83.69 250 SER A CA 1
ATOM 2026 C C . SER A 1 250 ? -2.480 -13.260 -5.828 1.00 83.69 250 SER A C 1
ATOM 2028 O O . SER A 1 250 ? -2.965 -12.999 -6.926 1.00 83.69 250 SER A O 1
ATOM 2030 N N . SER A 1 251 ? -2.000 -12.296 -5.039 1.00 84.12 251 SER A N 1
ATOM 2031 C CA . SER A 1 251 ? -2.005 -10.892 -5.472 1.00 84.12 251 SER A CA 1
ATOM 2032 C C . SER A 1 251 ? -0.886 -10.566 -6.442 1.00 84.12 251 SER A C 1
ATOM 2034 O O . SER A 1 251 ? -1.128 -9.843 -7.400 1.00 84.12 251 SER A O 1
ATOM 2036 N N . LEU A 1 252 ? 0.297 -11.156 -6.268 1.00 88.88 252 LEU A N 1
ATOM 2037 C CA . LEU A 1 252 ? 1.365 -11.058 -7.265 1.00 88.88 252 LEU A CA 1
ATOM 2038 C C . LEU A 1 252 ? 0.957 -11.741 -8.578 1.00 88.88 252 LEU A C 1
ATOM 2040 O O . LEU A 1 252 ? 1.258 -11.226 -9.648 1.00 88.88 252 LEU A O 1
ATOM 2044 N N . LEU A 1 253 ? 0.194 -12.833 -8.501 1.00 90.50 253 LEU A N 1
ATOM 2045 C CA . LEU A 1 253 ? -0.359 -13.535 -9.657 1.00 90.50 253 LEU A CA 1
ATOM 2046 C C . LEU A 1 253 ? -1.367 -12.677 -10.432 1.00 90.50 253 LEU A C 1
ATOM 2048 O O . LEU A 1 253 ? -1.340 -12.656 -11.655 1.00 90.50 253 LEU A O 1
ATOM 2052 N N . LYS A 1 254 ? -2.205 -11.894 -9.742 1.00 90.81 254 LYS A N 1
ATOM 2053 C CA . LYS A 1 254 ? -3.084 -10.917 -10.409 1.00 90.81 254 LYS A CA 1
ATOM 2054 C C . LYS A 1 254 ? -2.294 -9.860 -11.173 1.00 90.81 254 LYS A C 1
ATOM 2056 O O . LYS A 1 254 ? -2.664 -9.532 -12.294 1.00 90.81 254 LYS A O 1
ATOM 2061 N N . VAL A 1 255 ? -1.206 -9.352 -10.592 1.00 92.62 255 VAL A N 1
ATOM 2062 C CA . VAL A 1 255 ? -0.324 -8.412 -11.301 1.00 92.62 255 VAL A CA 1
ATOM 2063 C C . VAL A 1 255 ? 0.348 -9.112 -12.490 1.00 92.62 255 VAL A C 1
ATOM 2065 O O . VAL A 1 255 ? 0.419 -8.535 -13.571 1.00 92.62 255 VAL A O 1
ATOM 2068 N N . ALA A 1 256 ? 0.774 -10.369 -12.332 1.00 93.75 256 ALA A N 1
ATOM 2069 C CA . ALA A 1 256 ? 1.364 -11.169 -13.406 1.00 93.75 256 ALA A CA 1
ATOM 2070 C C . ALA A 1 256 ? 0.409 -11.317 -14.601 1.00 93.75 256 ALA A C 1
ATOM 2072 O O . ALA A 1 256 ? 0.829 -11.145 -15.743 1.00 93.75 256 ALA A O 1
ATOM 2073 N N . GLU A 1 257 ? -0.880 -11.554 -14.350 1.00 94.75 257 GLU A N 1
ATOM 2074 C CA . GLU A 1 257 ? -1.902 -11.606 -15.402 1.00 94.75 257 GLU A CA 1
ATOM 2075 C C . GLU A 1 257 ? -2.055 -10.268 -16.133 1.00 94.75 257 GLU A C 1
ATOM 2077 O O . GLU A 1 257 ? -2.130 -10.242 -17.361 1.00 94.75 257 GLU A O 1
ATOM 2082 N N . VAL A 1 258 ? -2.030 -9.139 -15.416 1.00 94.56 258 VAL A N 1
ATOM 2083 C CA . VAL A 1 258 ? -2.056 -7.814 -16.059 1.00 94.56 258 VAL A CA 1
ATOM 2084 C C . VAL A 1 258 ? -0.821 -7.608 -16.939 1.00 94.56 258 VAL A C 1
ATOM 2086 O O . VAL A 1 258 ? -0.948 -7.191 -18.091 1.00 94.56 258 VAL A O 1
ATOM 2089 N N . MET A 1 259 ? 0.371 -7.955 -16.446 1.00 94.69 259 MET A N 1
ATOM 2090 C CA . MET A 1 259 ? 1.605 -7.862 -17.233 1.00 94.69 259 MET A CA 1
ATOM 2091 C C . MET A 1 259 ? 1.567 -8.764 -18.469 1.00 94.69 259 MET A C 1
ATOM 2093 O O . MET A 1 259 ? 2.004 -8.344 -19.540 1.00 94.69 259 MET A O 1
ATOM 2097 N N . LYS A 1 260 ? 1.010 -9.976 -18.349 1.00 95.75 260 LYS A N 1
ATOM 2098 C CA . LYS A 1 260 ? 0.803 -10.905 -19.467 1.00 95.75 260 LYS A CA 1
ATOM 2099 C C . LYS A 1 260 ? -0.085 -10.278 -20.541 1.00 95.75 260 LYS A C 1
ATOM 2101 O O . LYS A 1 260 ? 0.298 -10.267 -21.707 1.00 95.75 260 LYS A O 1
ATOM 2106 N N . GLN A 1 261 ? -1.226 -9.702 -20.160 1.00 96.06 261 GLN A N 1
ATOM 2107 C CA . GLN A 1 261 ? -2.118 -9.021 -21.108 1.00 96.06 261 GLN A CA 1
ATOM 2108 C C . GLN A 1 261 ? -1.466 -7.786 -21.747 1.00 96.06 261 GLN A C 1
ATOM 2110 O O . GLN A 1 261 ? -1.613 -7.558 -22.952 1.00 96.06 261 GLN A O 1
ATOM 2115 N N . ASN A 1 262 ? -0.693 -7.015 -20.977 1.00 94.62 262 ASN A N 1
ATOM 2116 C CA . ASN A 1 262 ? 0.057 -5.882 -21.514 1.00 94.62 262 ASN A CA 1
ATOM 2117 C C . ASN A 1 262 ? 1.105 -6.339 -22.542 1.00 94.62 262 ASN A C 1
ATOM 2119 O O . ASN A 1 262 ? 1.216 -5.753 -23.614 1.00 94.62 262 ASN A O 1
ATOM 2123 N N . LEU A 1 263 ? 1.829 -7.425 -22.257 1.00 93.44 263 LEU A N 1
ATOM 2124 C CA . LEU A 1 263 ? 2.831 -7.981 -23.165 1.00 93.44 263 LEU A CA 1
ATOM 2125 C C . LEU A 1 263 ? 2.208 -8.510 -24.465 1.00 93.44 263 LEU A C 1
ATOM 2127 O O . LEU A 1 263 ? 2.734 -8.228 -25.538 1.00 93.44 263 LEU A O 1
ATOM 2131 N N . ILE A 1 264 ? 1.061 -9.198 -24.386 1.00 93.88 264 ILE A N 1
ATOM 2132 C CA . ILE A 1 264 ? 0.275 -9.607 -25.565 1.00 93.88 264 ILE A CA 1
ATOM 2133 C C . ILE A 1 264 ? -0.087 -8.384 -26.414 1.00 93.88 264 ILE A C 1
ATOM 2135 O O . ILE A 1 264 ? 0.054 -8.410 -27.635 1.00 93.88 264 ILE A O 1
ATOM 2139 N N . THR A 1 265 ? -0.508 -7.295 -25.767 1.00 92.69 265 THR A N 1
ATOM 2140 C CA . THR A 1 265 ? -0.858 -6.047 -26.453 1.00 92.69 265 THR A CA 1
ATOM 2141 C C . THR A 1 265 ? 0.358 -5.423 -27.138 1.00 92.69 265 THR A C 1
ATOM 2143 O O . THR A 1 265 ? 0.259 -5.048 -28.303 1.00 92.69 265 THR A O 1
ATOM 2146 N N . ILE A 1 266 ? 1.514 -5.346 -26.470 1.00 90.75 266 ILE A N 1
ATOM 2147 C CA . ILE A 1 266 ? 2.760 -4.835 -27.067 1.00 90.75 266 ILE A CA 1
ATOM 2148 C C . ILE A 1 266 ? 3.168 -5.678 -28.283 1.00 90.75 266 ILE A C 1
ATOM 2150 O O . ILE A 1 266 ? 3.489 -5.121 -29.329 1.00 90.75 266 ILE A O 1
ATOM 2154 N N . ILE A 1 267 ? 3.120 -7.009 -28.165 1.00 90.69 267 ILE A N 1
ATOM 2155 C CA . ILE A 1 267 ? 3.450 -7.947 -29.249 1.00 90.69 267 ILE A CA 1
ATOM 2156 C C . ILE A 1 267 ? 2.528 -7.739 -30.453 1.00 90.69 267 ILE A C 1
ATOM 2158 O O . ILE A 1 267 ? 3.012 -7.636 -31.577 1.00 90.69 267 ILE A O 1
ATOM 2162 N N . ALA A 1 268 ? 1.216 -7.626 -30.225 1.00 88.75 268 ALA A N 1
ATOM 2163 C CA . ALA A 1 268 ? 0.231 -7.449 -31.292 1.00 88.75 268 ALA A CA 1
ATOM 2164 C C . ALA A 1 268 ? 0.432 -6.157 -32.105 1.00 88.75 268 ALA A C 1
ATOM 2166 O O . ALA A 1 268 ? 0.047 -6.110 -33.269 1.00 88.75 268 ALA A O 1
ATOM 2167 N N . HIS A 1 269 ? 1.042 -5.130 -31.507 1.00 85.88 269 HIS A N 1
ATOM 2168 C CA . HIS A 1 269 ? 1.328 -3.843 -32.150 1.00 85.88 269 HIS A CA 1
ATOM 2169 C C . HIS A 1 269 ? 2.816 -3.670 -32.511 1.00 85.88 269 HIS A C 1
ATOM 2171 O O . HIS A 1 269 ? 3.246 -2.573 -32.872 1.00 85.88 269 HIS A O 1
ATOM 2177 N N . SER A 1 270 ? 3.626 -4.727 -32.402 1.00 80.25 270 SER A N 1
ATOM 2178 C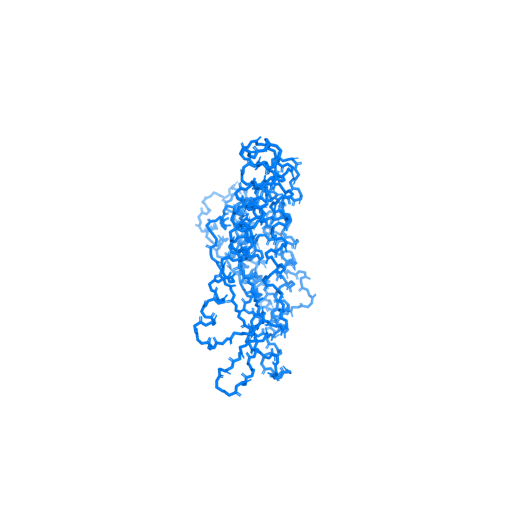 CA . SER A 1 270 ? 5.038 -4.694 -32.780 1.00 80.25 270 SER A CA 1
ATOM 2179 C C . SER A 1 270 ? 5.173 -4.924 -34.287 1.00 80.25 270 SER A C 1
ATOM 2181 O O . SER A 1 270 ? 5.160 -6.052 -34.771 1.00 80.25 270 SER A O 1
ATOM 2183 N N . GLU A 1 271 ? 5.273 -3.832 -35.047 1.00 68.75 271 GLU A N 1
ATOM 2184 C CA . GLU A 1 271 ? 5.381 -3.874 -36.515 1.00 68.75 271 GLU A CA 1
ATOM 2185 C C . GLU A 1 271 ? 6.838 -3.916 -37.017 1.00 68.75 271 GLU A C 1
ATOM 2187 O O . GLU A 1 271 ? 7.086 -4.212 -38.185 1.00 68.75 271 GLU A O 1
ATOM 2192 N N . ASN A 1 272 ? 7.819 -3.626 -36.151 1.00 67.75 272 ASN A N 1
ATOM 2193 C CA . ASN A 1 272 ? 9.229 -3.535 -36.529 1.00 67.75 272 ASN A CA 1
ATOM 2194 C C . ASN A 1 272 ? 10.039 -4.740 -36.006 1.00 67.75 272 ASN A C 1
ATOM 2196 O O . ASN A 1 272 ? 10.341 -4.784 -34.814 1.00 67.75 272 ASN A O 1
ATOM 2200 N N . PRO A 1 273 ? 10.492 -5.667 -36.872 1.00 61.72 273 PRO A N 1
ATOM 2201 C CA . PRO A 1 273 ? 11.287 -6.826 -36.457 1.00 61.72 273 PRO A CA 1
ATOM 2202 C C . PRO A 1 273 ? 12.688 -6.462 -35.929 1.00 61.72 273 PRO A C 1
ATOM 2204 O O . PRO A 1 273 ? 13.359 -7.315 -35.354 1.00 61.72 273 PRO A O 1
ATOM 2207 N N . TYR A 1 274 ? 13.125 -5.209 -36.099 1.00 62.66 274 TYR A N 1
ATOM 2208 C CA . TYR A 1 274 ? 14.407 -4.687 -35.619 1.00 62.66 274 TYR A CA 1
ATOM 2209 C C . TYR A 1 274 ? 14.284 -3.824 -34.350 1.00 62.66 274 TYR A C 1
ATOM 2211 O O . TYR A 1 274 ? 15.262 -3.186 -33.953 1.00 62.66 274 TYR A O 1
ATOM 2219 N N . SER A 1 275 ? 13.103 -3.746 -33.720 1.00 67.44 275 SER A N 1
ATOM 2220 C CA . SER A 1 275 ? 12.976 -3.091 -32.413 1.00 67.44 275 SER A CA 1
ATOM 2221 C C . SER A 1 275 ? 13.731 -3.873 -31.339 1.00 67.44 275 SER A C 1
ATOM 2223 O O . SER A 1 275 ? 13.863 -5.090 -31.430 1.00 67.44 275 SER A O 1
ATOM 2225 N N . VAL A 1 276 ? 14.197 -3.179 -30.300 1.00 69.31 276 VAL A N 1
ATOM 2226 C CA . VAL A 1 276 ? 14.733 -3.811 -29.089 1.00 69.31 276 VAL A CA 1
ATOM 2227 C C . VAL A 1 276 ? 13.730 -3.583 -27.950 1.00 69.31 276 VAL A C 1
ATOM 2229 O O . VAL A 1 276 ? 13.429 -2.420 -27.664 1.00 69.31 276 VAL A O 1
ATOM 2232 N N . PRO A 1 277 ? 13.216 -4.646 -27.298 1.00 78.81 277 PRO A N 1
ATOM 2233 C CA . PRO A 1 277 ? 13.438 -6.063 -27.610 1.00 78.81 277 PRO A CA 1
ATOM 2234 C C . PRO A 1 277 ? 12.794 -6.495 -28.934 1.00 78.81 277 PRO A C 1
ATOM 2236 O O . PRO A 1 277 ? 11.817 -5.894 -29.394 1.00 78.81 277 PRO A O 1
ATOM 2239 N N . THR A 1 278 ? 13.349 -7.551 -29.523 1.00 87.50 278 THR A N 1
ATOM 2240 C CA . THR A 1 278 ? 12.835 -8.182 -30.744 1.00 87.50 278 THR A CA 1
ATOM 2241 C C . THR A 1 278 ? 11.527 -8.922 -30.470 1.00 87.50 278 THR A C 1
ATOM 2243 O O . THR A 1 278 ? 11.238 -9.323 -29.341 1.00 87.50 278 THR A O 1
ATOM 2246 N N . LEU A 1 279 ? 10.737 -9.166 -31.518 1.00 88.38 279 LEU A N 1
ATOM 2247 C CA . LEU A 1 279 ? 9.497 -9.939 -31.410 1.00 88.38 279 LEU A CA 1
ATOM 2248 C C . LEU A 1 279 ? 9.730 -11.345 -30.820 1.00 88.38 279 LEU A C 1
ATOM 2250 O O . LEU A 1 279 ? 8.896 -11.844 -30.067 1.00 88.38 279 LEU A O 1
ATOM 2254 N N . GLU A 1 280 ? 10.862 -11.979 -31.128 1.00 89.81 280 GLU A N 1
ATOM 2255 C CA . GLU A 1 280 ? 11.241 -13.280 -30.567 1.00 89.81 280 GLU A CA 1
ATOM 2256 C C . GLU A 1 280 ? 11.475 -13.195 -29.050 1.00 89.81 280 GLU A C 1
ATOM 2258 O O . GLU A 1 280 ? 10.912 -13.986 -28.293 1.00 89.81 280 GLU A O 1
ATOM 2263 N N . GLU A 1 281 ? 12.216 -12.185 -28.585 1.00 90.88 281 GLU A N 1
ATOM 2264 C CA . GLU A 1 281 ? 12.457 -11.953 -27.155 1.00 90.88 281 GLU A CA 1
ATOM 2265 C C . GLU A 1 281 ? 11.160 -11.652 -26.392 1.00 90.88 281 GLU A C 1
ATOM 2267 O O . GLU A 1 281 ? 10.965 -12.146 -25.279 1.00 90.88 281 GLU A O 1
ATOM 2272 N N . LEU A 1 282 ? 10.250 -10.869 -26.982 1.00 91.94 282 LEU A N 1
ATOM 2273 C CA . LEU A 1 282 ? 8.947 -10.580 -26.379 1.00 91.94 282 LEU A CA 1
ATOM 2274 C C . LEU A 1 282 ? 8.087 -11.845 -26.257 1.00 91.94 282 LEU A C 1
ATOM 2276 O O . LEU A 1 282 ? 7.501 -12.087 -25.199 1.00 91.94 282 LEU A O 1
ATOM 2280 N N . ASN A 1 283 ? 8.049 -12.683 -27.298 1.00 92.88 283 ASN A N 1
ATOM 2281 C CA . ASN A 1 283 ? 7.344 -13.965 -27.256 1.00 92.88 283 ASN A CA 1
ATOM 2282 C C . ASN A 1 283 ? 7.953 -14.925 -26.223 1.00 92.88 283 ASN A C 1
ATOM 2284 O O . ASN A 1 283 ? 7.212 -15.586 -25.497 1.00 92.88 283 ASN A O 1
ATOM 2288 N N . ALA A 1 284 ? 9.282 -14.960 -26.091 1.00 94.00 284 ALA A N 1
ATOM 2289 C CA . ALA A 1 284 ? 9.955 -15.751 -25.062 1.00 94.00 284 ALA A CA 1
ATOM 2290 C C . ALA A 1 284 ? 9.593 -15.275 -23.642 1.00 94.00 284 ALA A C 1
ATOM 2292 O O . ALA A 1 284 ? 9.274 -16.093 -22.776 1.00 94.00 284 ALA A O 1
ATOM 2293 N N . LYS A 1 285 ? 9.563 -13.954 -23.406 1.00 95.19 285 LYS A N 1
ATOM 2294 C CA . LYS A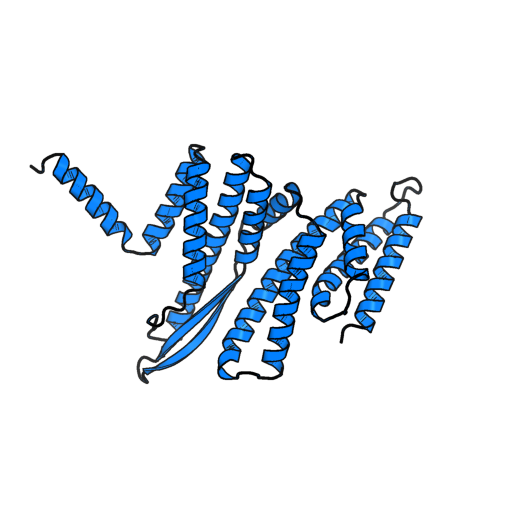 1 285 ? 9.101 -13.366 -22.135 1.00 95.19 285 LYS A CA 1
ATOM 2295 C C . LYS A 1 285 ? 7.643 -13.732 -21.830 1.00 95.19 285 LYS A C 1
ATOM 2297 O O . LYS A 1 285 ? 7.326 -14.057 -20.685 1.00 95.19 285 LYS A O 1
ATOM 2302 N N . LEU A 1 286 ? 6.768 -13.718 -22.839 1.00 96.00 286 LEU A N 1
ATOM 2303 C CA . LEU A 1 286 ? 5.357 -14.093 -22.697 1.00 96.00 286 LEU A CA 1
ATOM 2304 C C . LEU A 1 286 ? 5.191 -15.574 -22.349 1.00 96.00 286 LEU A C 1
ATOM 2306 O O . LEU A 1 286 ? 4.409 -15.906 -21.454 1.00 96.00 286 LEU A O 1
ATOM 2310 N N . ALA A 1 287 ? 5.927 -16.449 -23.034 1.00 95.44 287 ALA A N 1
ATOM 2311 C CA . ALA A 1 287 ? 5.914 -17.882 -22.774 1.00 95.44 287 ALA A CA 1
ATOM 2312 C C . ALA A 1 287 ? 6.383 -18.187 -21.344 1.00 95.44 287 ALA A C 1
ATOM 2314 O O . ALA A 1 287 ? 5.661 -18.845 -20.599 1.00 95.44 287 ALA A O 1
ATOM 2315 N N . GLY A 1 288 ? 7.523 -17.620 -20.927 1.00 94.62 288 GLY A N 1
ATOM 2316 C CA . GLY A 1 288 ? 8.064 -17.825 -19.581 1.00 94.62 288 GLY A CA 1
ATOM 2317 C C . GLY A 1 288 ? 7.126 -17.336 -18.474 1.00 94.62 288 GLY A C 1
ATOM 2318 O O . GLY A 1 288 ? 6.889 -18.049 -17.501 1.00 94.62 288 GLY A O 1
ATOM 2319 N N . LEU A 1 289 ? 6.526 -16.149 -18.629 1.00 95.88 289 LEU A N 1
ATOM 2320 C CA . LEU A 1 289 ? 5.535 -15.652 -17.669 1.00 95.88 289 LEU A CA 1
ATOM 2321 C C . LEU A 1 289 ? 4.285 -16.544 -17.621 1.00 95.88 289 LEU A C 1
ATOM 2323 O O . LEU A 1 289 ? 3.763 -16.803 -16.539 1.00 95.88 289 LEU A O 1
ATOM 2327 N N . SER A 1 290 ? 3.811 -17.024 -18.774 1.00 95.38 290 SER A N 1
ATOM 2328 C CA . SER A 1 290 ? 2.631 -17.896 -18.846 1.00 95.38 290 SER A CA 1
ATOM 2329 C C . SER A 1 290 ? 2.870 -19.234 -18.148 1.00 95.38 290 SER A C 1
ATOM 2331 O O . SER A 1 290 ? 2.035 -19.647 -17.353 1.00 95.38 290 SER A O 1
ATOM 2333 N N . GLU A 1 291 ? 4.031 -19.855 -18.362 1.00 94.88 291 GLU A N 1
ATOM 2334 C CA . GLU A 1 291 ? 4.409 -21.105 -17.694 1.00 94.88 291 GLU A CA 1
ATOM 2335 C C . GLU A 1 291 ? 4.454 -20.946 -16.167 1.00 94.88 291 GLU A C 1
ATOM 2337 O O . GLU A 1 291 ? 3.924 -21.779 -15.431 1.00 94.88 291 GLU A O 1
ATOM 2342 N N . ILE A 1 292 ? 5.024 -19.839 -15.676 1.00 93.06 292 ILE A N 1
ATOM 2343 C CA . ILE A 1 292 ? 5.070 -19.533 -14.240 1.00 93.06 292 ILE A CA 1
ATOM 2344 C C . ILE A 1 292 ? 3.658 -19.356 -13.668 1.00 93.06 292 ILE A C 1
ATOM 2346 O O . ILE A 1 292 ? 3.362 -19.880 -12.592 1.00 93.06 292 ILE A O 1
ATOM 2350 N N . ILE A 1 293 ? 2.786 -18.629 -14.372 1.00 93.81 293 ILE A N 1
ATOM 2351 C CA . ILE A 1 293 ? 1.386 -18.426 -13.977 1.00 93.81 293 ILE A CA 1
ATOM 2352 C C . ILE A 1 293 ? 0.656 -19.770 -13.885 1.00 93.81 293 ILE A C 1
ATOM 2354 O O . ILE A 1 293 ? 0.039 -20.058 -12.857 1.00 93.81 293 ILE A O 1
ATOM 2358 N N . ASP A 1 294 ? 0.760 -20.603 -14.920 1.00 93.50 294 ASP A N 1
ATOM 2359 C CA . ASP A 1 294 ? 0.094 -21.907 -14.988 1.00 93.50 294 ASP A CA 1
ATOM 2360 C C . ASP A 1 294 ? 0.591 -22.837 -13.875 1.00 93.50 294 ASP A C 1
ATOM 2362 O O . ASP A 1 294 ? -0.200 -23.476 -13.174 1.00 93.50 294 ASP A O 1
ATOM 2366 N N . TYR A 1 295 ? 1.903 -22.848 -13.636 1.00 91.81 295 TYR A N 1
ATOM 2367 C CA . TYR A 1 295 ? 2.504 -23.608 -12.550 1.00 91.81 295 TYR A CA 1
ATOM 2368 C C . TYR A 1 295 ? 2.035 -23.128 -11.169 1.00 91.81 295 TYR A C 1
ATOM 2370 O O . TYR A 1 295 ? 1.736 -23.956 -10.306 1.00 91.81 295 TYR A O 1
ATOM 2378 N N . ILE A 1 296 ? 1.916 -21.817 -10.938 1.00 89.88 296 ILE A N 1
ATOM 2379 C CA . ILE A 1 296 ? 1.387 -21.294 -9.671 1.00 89.88 296 ILE A CA 1
ATOM 2380 C C . ILE A 1 296 ? -0.080 -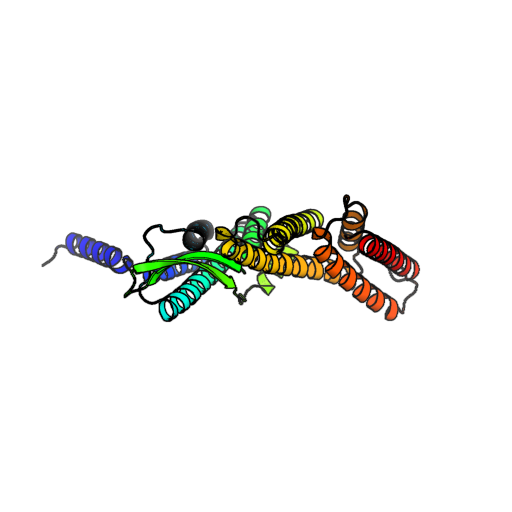21.673 -9.497 1.00 89.88 296 ILE A C 1
ATOM 2382 O O . ILE A 1 296 ? -0.431 -22.169 -8.428 1.00 89.88 296 ILE A O 1
ATOM 2386 N N . HIS A 1 297 ? -0.919 -21.502 -10.522 1.00 90.62 297 HIS A N 1
ATOM 2387 C CA . HIS A 1 297 ? -2.323 -21.916 -10.471 1.00 90.62 297 HIS A CA 1
ATOM 2388 C C . HIS A 1 297 ? -2.476 -23.405 -10.142 1.00 90.62 297 HIS A C 1
ATOM 2390 O O . HIS A 1 297 ? -3.328 -23.762 -9.334 1.00 90.62 297 HIS A O 1
ATOM 2396 N N . ALA A 1 298 ? -1.619 -24.264 -10.698 1.00 89.62 298 ALA A N 1
ATOM 2397 C CA . ALA A 1 298 ? -1.646 -25.700 -10.429 1.00 89.62 298 ALA A CA 1
ATOM 2398 C C . ALA A 1 298 ? -1.212 -26.084 -8.999 1.00 89.62 298 ALA A C 1
ATOM 2400 O O . ALA A 1 298 ? -1.492 -27.196 -8.557 1.00 89.62 298 ALA A O 1
ATOM 2401 N N . ASN A 1 299 ? -0.511 -25.199 -8.278 1.00 87.19 299 ASN A N 1
ATOM 2402 C CA . ASN A 1 299 ? 0.121 -25.510 -6.988 1.00 87.19 299 ASN A CA 1
ATOM 2403 C C . ASN A 1 299 ? -0.348 -24.621 -5.823 1.00 87.19 299 ASN A C 1
ATOM 2405 O O . ASN A 1 299 ? 0.097 -24.816 -4.690 1.00 87.19 299 ASN A O 1
ATOM 2409 N N . ILE A 1 300 ? -1.217 -23.638 -6.069 1.00 83.25 300 ILE A N 1
ATOM 2410 C CA . ILE A 1 300 ? -1.772 -22.759 -5.038 1.00 83.25 300 ILE A CA 1
ATOM 2411 C C . ILE A 1 300 ? -3.018 -23.414 -4.421 1.00 83.25 300 ILE A C 1
ATOM 2413 O O . ILE A 1 300 ? -4.140 -23.214 -4.873 1.00 83.25 300 ILE A O 1
ATOM 2417 N N . ASN A 1 301 ? -2.794 -24.230 -3.389 1.00 63.34 301 ASN A N 1
ATOM 2418 C CA . ASN A 1 301 ? -3.850 -24.805 -2.546 1.00 63.34 301 ASN A CA 1
ATOM 2419 C C . ASN A 1 301 ? -4.049 -23.978 -1.267 1.00 63.34 301 ASN A C 1
ATOM 2421 O O . ASN A 1 301 ? -3.034 -23.583 -0.638 1.00 63.34 301 ASN A O 1
#